Protein AF-A0A4P1RFU5-F1 (afdb_monomer)

Foldseek 3Di:
DDDDDDDPPPPPPPDDQAADLPAFAEEEEEAQLQFWKWKAQQVPRDIDTQGPEPVVVVVSCVQAVDFDQDPVQQWTHTPPNRIDMDTDCPLNACVGRAFGYPVPPPDPPVRGGCNVVVVVVSNVRADRQQRYHYDYDDSVGDLQRVVSLVVVLVSLVSRCVSPVNGAYEYEYEARSVVSVVNSCVVPVVSCVRRHDHYHYHNYCNVHD

Sequence (208 aa):
MTILRFSCKIKTQEQQPYVNPNLDPVLLVPGVGGSMLNAVDDRNGTEERVWVSVLAAECKMKTKLWSRYNPSTGKTESLDPNTRIMVPGDRNGLYAIDNLDPDLLIGSESVYYFHDMIIQMLKWGYQEGKTLFGFGFDFRQSNRLQETMDRLAAKLESVYNAAGGKKIDIITHSMGGLLVKCFMCLHSDIFEKYVKNWIAICAPFQGK

Nearest PDB structures (foldseek):
  5bv7-assembly1_A  TM=8.298E-01  e=3.407E-12  Homo sapiens
  4xx1-assembly2_B  TM=8.251E-01  e=2.139E-11  Homo sapiens
  3dea-assembly2_B  TM=7.068E-01  e=2.459E+00  Colletotrichum gloeosporioides
  3dd5-assembly1_A  TM=5.806E-01  e=1.908E+00  Colletotrichum gloeosporioides
  3dea-assembly1_A  TM=5.769E-01  e=2.166E+00  Colletotrichum gloeosporioides

Structure (mmCIF, N/CA/C/O backbone):
data_AF-A0A4P1RFU5-F1
#
_entry.id   AF-A0A4P1RFU5-F1
#
loop_
_atom_site.group_PDB
_atom_site.id
_atom_site.type_symbol
_atom_site.label_atom_id
_atom_site.label_alt_id
_atom_site.label_comp_id
_atom_site.label_asym_id
_atom_site.label_entity_id
_atom_site.label_seq_id
_atom_site.pdbx_PDB_ins_code
_atom_site.Cartn_x
_atom_site.Cartn_y
_atom_site.Cartn_z
_atom_site.occupancy
_atom_site.B_iso_or_equiv
_atom_site.auth_seq_id
_atom_site.auth_comp_id
_atom_site.auth_asym_id
_atom_site.auth_atom_id
_atom_site.pdbx_PDB_model_num
ATOM 1 N N . MET A 1 1 ? 31.884 39.533 42.769 1.00 37.50 1 MET A N 1
ATOM 2 C CA . MET A 1 1 ? 30.684 39.972 42.032 1.00 37.50 1 MET A CA 1
ATOM 3 C C . MET A 1 1 ? 30.283 38.843 41.093 1.00 37.50 1 MET A C 1
ATOM 5 O O . MET A 1 1 ? 31.115 38.385 40.325 1.00 37.50 1 MET A O 1
ATOM 9 N N . THR A 1 2 ? 29.067 38.346 41.308 1.00 37.41 2 THR A N 1
ATOM 10 C CA . THR A 1 2 ? 28.256 37.298 40.646 1.00 37.41 2 THR A CA 1
ATOM 11 C C . THR A 1 2 ? 28.453 37.264 39.114 1.00 37.41 2 THR A C 1
ATOM 13 O O . THR A 1 2 ? 28.729 38.297 38.520 1.00 37.41 2 THR A O 1
ATOM 16 N N . ILE A 1 3 ? 28.358 36.132 38.402 1.00 34.88 3 ILE A N 1
ATOM 17 C CA . ILE A 1 3 ? 27.096 35.471 38.016 1.00 34.88 3 ILE A CA 1
ATOM 18 C C . ILE A 1 3 ? 27.347 33.992 37.666 1.00 34.88 3 ILE A C 1
ATOM 20 O O . ILE A 1 3 ? 27.970 33.684 36.652 1.00 34.88 3 ILE A O 1
ATOM 24 N N . LEU A 1 4 ? 26.791 33.072 38.466 1.00 40.38 4 LEU A N 1
ATOM 25 C CA . LEU A 1 4 ? 26.493 31.711 38.012 1.00 40.38 4 LEU A CA 1
ATOM 26 C C . LEU A 1 4 ? 25.248 31.774 37.118 1.00 40.38 4 LEU A C 1
ATOM 28 O O . LEU A 1 4 ? 24.157 32.106 37.583 1.00 40.38 4 LEU A O 1
ATOM 32 N N . ARG A 1 5 ? 25.402 31.450 35.832 1.00 43.34 5 ARG A N 1
ATOM 33 C CA . ARG A 1 5 ? 24.272 31.228 34.924 1.00 43.34 5 ARG A CA 1
ATOM 34 C C . ARG A 1 5 ? 23.690 29.842 35.194 1.00 43.34 5 ARG A C 1
ATOM 36 O O . ARG A 1 5 ? 24.196 28.845 34.687 1.00 43.34 5 ARG A O 1
ATOM 43 N N . PHE A 1 6 ? 22.609 29.778 35.965 1.00 41.66 6 PHE A N 1
ATOM 44 C CA . PHE A 1 6 ? 21.749 28.599 35.982 1.00 41.66 6 PHE A CA 1
ATOM 45 C C . PHE A 1 6 ? 20.973 28.544 34.661 1.00 41.66 6 PHE A C 1
ATOM 47 O O . PHE A 1 6 ? 20.047 29.319 34.432 1.00 41.66 6 PHE A O 1
ATOM 54 N N . SER A 1 7 ? 21.373 27.640 33.766 1.00 48.44 7 SER A N 1
ATOM 55 C CA . SER A 1 7 ? 20.574 27.286 32.594 1.00 48.44 7 SER A CA 1
ATOM 56 C C . SER A 1 7 ? 19.422 26.393 33.056 1.00 48.44 7 SER A C 1
ATOM 58 O O . SER A 1 7 ? 19.605 25.208 33.337 1.00 48.44 7 SER A O 1
ATOM 60 N N . CYS A 1 8 ? 18.234 26.980 33.189 1.00 39.25 8 CYS A N 1
ATOM 61 C CA . CYS A 1 8 ? 17.000 26.235 33.392 1.00 39.25 8 CYS A CA 1
ATOM 62 C C . CYS A 1 8 ? 16.652 25.522 32.076 1.00 39.25 8 CYS A C 1
ATOM 64 O O . CYS A 1 8 ? 16.117 26.130 31.150 1.00 39.25 8 CYS A O 1
ATOM 66 N N . LYS A 1 9 ? 16.999 24.234 31.965 1.00 45.81 9 LYS A N 1
ATOM 67 C CA . LYS A 1 9 ? 16.469 23.367 30.908 1.00 45.81 9 LYS A CA 1
ATOM 68 C C . LYS A 1 9 ? 14.995 23.115 31.215 1.00 45.81 9 LYS A C 1
ATOM 70 O O . LYS A 1 9 ? 14.673 22.266 32.043 1.00 45.81 9 LYS A O 1
ATOM 75 N N . ILE A 1 10 ? 14.111 23.856 30.551 1.00 47.06 10 ILE A N 1
ATOM 76 C CA . ILE A 1 10 ? 12.689 23.523 30.480 1.00 47.06 10 ILE A CA 1
ATOM 77 C C . ILE A 1 10 ? 12.616 22.149 29.806 1.00 47.06 10 ILE A C 1
ATOM 79 O O . ILE A 1 10 ? 12.852 22.025 28.608 1.00 47.06 10 ILE A O 1
ATOM 83 N N . LYS A 1 11 ? 12.370 21.097 30.592 1.00 44.09 11 LYS A N 1
ATOM 84 C CA . LYS A 1 11 ? 11.979 19.795 30.054 1.00 44.09 11 LYS A CA 1
ATOM 85 C C . LYS A 1 11 ? 10.588 19.981 29.461 1.00 44.09 11 LYS A C 1
ATOM 87 O O . LYS A 1 11 ? 9.612 20.018 30.205 1.00 44.09 11 LYS A O 1
ATOM 92 N N . THR A 1 12 ? 10.490 20.114 28.146 1.00 49.09 12 THR A N 1
ATOM 93 C CA . THR A 1 12 ? 9.247 19.815 27.438 1.00 49.09 12 THR A CA 1
ATOM 94 C C . THR A 1 12 ? 8.906 18.369 27.785 1.00 49.09 12 THR A C 1
ATOM 96 O O . THR A 1 12 ? 9.636 17.452 27.417 1.00 49.09 12 THR A O 1
ATOM 99 N N . GLN A 1 13 ? 7.875 18.157 28.604 1.00 46.72 13 GLN A N 1
ATOM 100 C CA . GLN A 1 13 ? 7.333 16.819 28.807 1.00 46.72 13 GLN A CA 1
ATOM 101 C C . GLN A 1 13 ? 6.762 16.379 27.460 1.00 46.72 13 GLN A C 1
ATOM 103 O O . GLN A 1 13 ? 5.764 16.939 27.010 1.00 46.72 13 GLN A O 1
ATOM 108 N N . GLU A 1 14 ? 7.409 15.420 26.802 1.00 56.97 14 GLU A N 1
ATOM 109 C CA . GLU A 1 14 ? 6.794 14.693 25.696 1.00 56.97 14 GLU A CA 1
ATOM 110 C C . GLU A 1 14 ? 5.535 14.022 26.255 1.00 56.97 14 GLU A C 1
ATOM 112 O O . GLU A 1 14 ? 5.607 13.067 27.031 1.00 56.97 14 GLU A O 1
ATOM 117 N N . GLN A 1 15 ? 4.371 14.603 25.955 1.00 59.16 15 GLN A N 1
ATOM 118 C CA . GLN A 1 15 ? 3.091 14.006 26.306 1.00 59.16 15 GLN A CA 1
ATOM 119 C C . GLN A 1 15 ? 3.022 12.640 25.629 1.00 59.16 15 GLN A C 1
ATOM 121 O O . GLN A 1 15 ? 3.277 12.529 24.428 1.00 59.16 15 GLN A O 1
ATOM 126 N N . GLN A 1 16 ? 2.702 11.598 26.401 1.00 69.94 16 GLN A N 1
ATOM 127 C CA . GLN A 1 16 ? 2.500 10.279 25.816 1.00 69.94 16 GLN A CA 1
ATOM 128 C C . GLN A 1 16 ? 1.425 10.366 24.723 1.00 69.94 16 GLN A C 1
ATOM 130 O O . GLN A 1 16 ? 0.427 11.068 24.925 1.00 69.94 16 GLN A O 1
ATOM 135 N N . PRO A 1 17 ? 1.607 9.676 23.582 1.00 81.44 17 PRO A N 1
ATOM 136 C CA . PRO A 1 17 ? 0.626 9.696 22.508 1.00 81.44 17 PRO A CA 1
ATOM 137 C C . PRO A 1 17 ? -0.747 9.289 23.046 1.00 81.44 17 PRO A C 1
ATOM 139 O O . PRO A 1 17 ? -0.867 8.276 23.739 1.00 81.44 17 PRO A O 1
ATOM 142 N N . TYR A 1 18 ? -1.784 10.072 22.739 1.00 90.94 18 TYR A N 1
ATOM 143 C CA . TYR A 1 18 ? -3.156 9.667 23.026 1.00 90.94 18 TYR A CA 1
ATOM 144 C C . TYR A 1 18 ? -3.454 8.370 22.270 1.00 90.94 18 TYR A C 1
ATOM 146 O O . TYR A 1 18 ? -3.120 8.242 21.096 1.00 90.94 18 TYR A O 1
ATOM 154 N N . VAL A 1 19 ? -4.071 7.403 22.944 1.00 93.44 19 VAL A N 1
ATOM 155 C CA . VAL A 1 19 ? -4.433 6.108 22.366 1.00 93.44 19 VAL A CA 1
ATOM 156 C C . VAL A 1 19 ? -5.898 5.836 22.658 1.00 93.44 19 VAL A C 1
ATOM 158 O O . VAL A 1 19 ? -6.312 5.841 23.817 1.00 93.44 19 VAL A O 1
ATOM 161 N N . ASN A 1 20 ? -6.670 5.535 21.614 1.00 92.81 20 ASN A N 1
ATOM 162 C CA . ASN A 1 20 ? -8.063 5.133 21.750 1.00 92.81 20 ASN A CA 1
ATOM 163 C C . ASN A 1 20 ? -8.220 3.634 21.417 1.00 92.81 20 ASN A C 1
ATOM 165 O O . ASN A 1 20 ? -8.151 3.255 20.246 1.00 92.81 20 ASN A O 1
ATOM 169 N N . PRO A 1 21 ? -8.453 2.759 22.415 1.00 89.44 21 PRO A N 1
ATOM 170 C CA . PRO A 1 21 ? -8.541 1.310 22.203 1.00 89.44 21 PRO A CA 1
ATOM 171 C C . PRO A 1 21 ? -9.825 0.865 21.481 1.00 89.44 21 PRO A C 1
ATOM 173 O O . PRO A 1 21 ? -9.924 -0.280 21.027 1.00 89.44 21 PRO A O 1
ATOM 176 N N . ASN A 1 22 ? -10.818 1.751 21.363 1.00 92.19 22 ASN A N 1
ATOM 177 C CA . ASN A 1 22 ? -12.119 1.428 20.781 1.00 92.19 22 ASN A CA 1
ATOM 178 C C . ASN A 1 22 ? -12.156 1.584 19.258 1.00 92.19 22 ASN A C 1
ATOM 180 O O . ASN A 1 22 ? -13.131 1.165 18.644 1.00 92.19 22 ASN A O 1
ATOM 184 N N . LEU A 1 23 ? -11.106 2.139 18.648 1.00 94.69 23 LEU A N 1
ATOM 185 C CA . LEU A 1 23 ? -11.021 2.291 17.199 1.00 94.69 23 LEU A CA 1
ATOM 186 C C . LEU A 1 23 ? -10.925 0.926 16.501 1.00 94.69 23 LEU A C 1
ATOM 188 O O . LEU A 1 23 ? -10.286 -0.009 17.006 1.00 94.69 23 LEU A O 1
ATOM 192 N N . ASP A 1 24 ? -11.573 0.827 15.345 1.00 97.81 24 ASP A N 1
ATOM 193 C CA . ASP A 1 24 ? -11.368 -0.270 14.404 1.00 97.81 24 ASP A CA 1
ATOM 194 C C . ASP A 1 24 ? -10.044 -0.053 13.648 1.00 97.81 24 ASP A C 1
ATOM 196 O O . ASP A 1 24 ? -9.624 1.092 13.454 1.00 97.81 24 ASP A O 1
ATOM 200 N N . PRO A 1 25 ? -9.328 -1.121 13.257 1.00 98.50 25 PRO A N 1
ATOM 201 C CA . PRO A 1 25 ? -8.091 -0.984 12.504 1.00 98.50 25 PRO A CA 1
ATOM 202 C C . PRO A 1 25 ? -8.348 -0.440 11.096 1.00 98.50 25 PRO A C 1
ATOM 204 O O . PRO A 1 25 ? -9.272 -0.876 10.415 1.00 98.50 25 PRO A O 1
ATOM 207 N N . VAL A 1 26 ? -7.478 0.460 10.638 1.00 98.81 26 VAL A N 1
ATOM 208 C CA . VAL A 1 26 ? -7.540 1.074 9.311 1.00 98.81 26 VAL A CA 1
ATOM 209 C C . VAL A 1 26 ? -6.361 0.648 8.445 1.00 98.81 26 VAL A C 1
ATOM 211 O O . VAL A 1 26 ? -5.204 0.689 8.876 1.00 98.81 26 VAL A O 1
ATOM 214 N N . LEU A 1 27 ? -6.660 0.301 7.193 1.00 98.88 27 LEU A N 1
ATOM 215 C CA . LEU A 1 27 ? -5.675 0.064 6.141 1.00 98.88 27 LEU A CA 1
ATOM 216 C C . LEU A 1 27 ? -5.797 1.130 5.046 1.00 98.88 27 LEU A C 1
ATOM 218 O O . LEU A 1 27 ? -6.813 1.203 4.353 1.00 98.88 27 LEU A O 1
ATOM 222 N N . LEU A 1 28 ? -4.745 1.928 4.866 1.00 98.88 28 LEU A N 1
ATOM 223 C CA . LEU A 1 28 ? -4.654 2.939 3.813 1.00 98.88 28 LEU A CA 1
ATOM 224 C C . LEU A 1 28 ? -4.058 2.338 2.534 1.00 98.88 28 LEU A C 1
ATOM 226 O O . LEU A 1 28 ? -2.994 1.714 2.571 1.00 98.88 28 LEU A O 1
ATOM 230 N N . VAL A 1 29 ? -4.724 2.555 1.398 1.00 98.69 29 VAL A N 1
ATOM 231 C CA . VAL A 1 29 ? -4.312 2.049 0.080 1.00 98.69 29 VAL A CA 1
ATOM 232 C C . VAL A 1 29 ? -4.230 3.213 -0.922 1.00 98.69 29 VAL A C 1
ATOM 234 O O . VAL A 1 29 ? -5.240 3.879 -1.182 1.00 98.69 29 VAL A O 1
ATOM 237 N N . PRO A 1 30 ? -3.052 3.476 -1.507 1.00 98.19 30 PRO A N 1
ATOM 238 C CA . PRO A 1 30 ? -2.821 4.617 -2.381 1.00 98.19 30 PRO A CA 1
ATOM 239 C C . PRO A 1 30 ? -3.381 4.422 -3.790 1.00 98.19 30 PRO A C 1
ATOM 241 O O . PRO A 1 30 ? -3.813 3.343 -4.177 1.00 98.19 30 PRO A O 1
ATOM 244 N N . GLY A 1 31 ? -3.354 5.491 -4.577 1.00 96.62 31 GLY A N 1
ATOM 245 C CA . GLY A 1 31 ? -3.616 5.471 -6.011 1.00 96.62 31 GLY A CA 1
ATOM 246 C C . GLY A 1 31 ? -2.361 5.228 -6.849 1.00 96.62 31 GLY A C 1
ATOM 247 O O . GLY A 1 31 ? -1.279 4.939 -6.338 1.00 96.62 31 GLY A O 1
ATOM 248 N N . VAL A 1 32 ? -2.510 5.395 -8.165 1.00 94.81 32 VAL A N 1
ATOM 249 C CA . VAL A 1 32 ? -1.389 5.358 -9.114 1.00 94.81 32 VAL A CA 1
ATOM 250 C C . VAL A 1 32 ? -0.345 6.413 -8.744 1.00 94.81 32 VAL A C 1
ATOM 252 O O . VAL A 1 32 ? -0.703 7.543 -8.417 1.00 94.81 32 VAL A O 1
ATOM 255 N N . GLY A 1 33 ? 0.934 6.034 -8.730 1.00 92.44 33 GLY A N 1
ATOM 256 C CA . GLY A 1 33 ? 2.025 6.915 -8.304 1.00 92.44 33 GLY A CA 1
ATOM 257 C C . GLY A 1 33 ? 2.095 7.189 -6.796 1.00 92.44 33 GLY A C 1
ATOM 258 O O . GLY A 1 33 ? 3.042 7.829 -6.356 1.00 92.44 33 GLY A O 1
ATOM 259 N N . GLY A 1 34 ? 1.145 6.705 -5.991 1.00 93.75 34 GLY A N 1
ATOM 260 C CA . GLY A 1 34 ? 1.055 7.003 -4.555 1.00 93.75 34 GLY A CA 1
ATOM 261 C C . GLY A 1 34 ? 1.809 6.034 -3.638 1.00 93.75 34 GLY A C 1
ATOM 262 O O . GLY A 1 34 ? 1.552 6.017 -2.440 1.00 93.75 34 GLY A O 1
ATOM 263 N N . SER A 1 35 ? 2.675 5.178 -4.189 1.00 95.19 35 SER A N 1
ATOM 264 C CA . SER A 1 35 ? 3.555 4.284 -3.423 1.00 95.19 35 SER A CA 1
ATOM 265 C C . SER A 1 35 ? 5.000 4.551 -3.793 1.00 95.19 35 SER A C 1
ATOM 267 O O . SER A 1 35 ? 5.295 4.647 -4.980 1.00 95.19 35 SER A O 1
ATOM 269 N N . MET A 1 36 ? 5.905 4.579 -2.820 1.00 94.62 36 MET A N 1
ATOM 270 C CA . MET A 1 36 ? 7.334 4.500 -3.092 1.00 94.62 36 MET A CA 1
ATOM 271 C C . MET A 1 36 ? 7.677 3.185 -3.794 1.00 94.62 36 MET A C 1
ATOM 273 O O . MET A 1 36 ? 7.148 2.131 -3.431 1.00 94.62 36 MET A O 1
ATOM 277 N N . LEU A 1 37 ? 8.597 3.245 -4.753 1.00 94.62 37 LEU A N 1
ATOM 278 C CA . LEU A 1 37 ? 9.177 2.082 -5.415 1.00 94.62 37 LEU A CA 1
ATOM 279 C C . LEU A 1 37 ? 10.693 2.131 -5.285 1.00 94.62 37 LEU A C 1
ATOM 281 O O . LEU A 1 37 ? 11.322 3.143 -5.611 1.00 94.62 37 LEU A O 1
ATOM 285 N N . ASN A 1 38 ? 11.261 1.004 -4.877 1.00 94.50 38 ASN A N 1
ATOM 286 C CA . ASN A 1 38 ? 12.692 0.786 -4.809 1.00 94.50 38 ASN A CA 1
ATOM 287 C C . ASN A 1 38 ? 13.100 -0.248 -5.860 1.00 94.50 38 ASN A C 1
ATOM 289 O O . ASN A 1 38 ? 12.420 -1.257 -6.056 1.00 94.50 38 ASN A O 1
ATOM 293 N N . ALA A 1 39 ? 14.203 0.014 -6.550 1.00 93.50 39 ALA A N 1
ATOM 294 C CA . ALA A 1 39 ? 14.869 -0.960 -7.392 1.00 93.50 39 ALA A CA 1
ATOM 295 C C . ALA A 1 39 ? 15.864 -1.737 -6.536 1.00 93.50 39 ALA A C 1
ATOM 297 O O . ALA A 1 39 ? 16.680 -1.137 -5.838 1.00 93.50 39 ALA A O 1
ATOM 298 N N . VAL A 1 40 ? 15.793 -3.061 -6.601 1.00 94.44 40 VAL A N 1
ATOM 299 C CA . VAL A 1 40 ? 16.732 -3.958 -5.933 1.00 94.44 40 VAL A CA 1
ATOM 300 C C . VAL A 1 40 ? 17.540 -4.679 -6.998 1.00 94.44 40 VAL A C 1
ATOM 302 O O . VAL A 1 40 ? 16.964 -5.309 -7.887 1.00 94.44 40 VAL A O 1
ATOM 305 N N . ASP A 1 41 ? 18.862 -4.562 -6.919 1.00 93.12 41 ASP A N 1
ATOM 306 C CA . ASP A 1 41 ? 19.783 -5.294 -7.784 1.00 93.12 41 ASP A CA 1
ATOM 307 C C . ASP A 1 41 ? 20.012 -6.702 -7.223 1.00 93.12 41 ASP A C 1
ATOM 309 O O . ASP A 1 41 ? 20.596 -6.878 -6.155 1.00 93.12 41 ASP A O 1
ATOM 313 N N . ASP A 1 42 ? 19.570 -7.722 -7.949 1.00 92.25 42 ASP A N 1
ATOM 314 C CA . ASP A 1 42 ? 19.647 -9.123 -7.537 1.00 92.25 42 ASP A CA 1
ATOM 315 C C . ASP A 1 42 ? 21.092 -9.636 -7.441 1.00 92.25 42 ASP A C 1
ATOM 317 O O . ASP A 1 42 ? 21.346 -10.632 -6.765 1.00 92.25 42 ASP A O 1
ATOM 321 N N . ARG A 1 43 ? 22.057 -8.958 -8.077 1.00 92.38 43 ARG A N 1
ATOM 322 C CA . ARG A 1 43 ? 23.471 -9.367 -8.071 1.00 92.38 43 ARG A CA 1
ATOM 323 C C . ARG A 1 43 ? 24.153 -9.083 -6.739 1.00 92.38 43 ARG A C 1
ATOM 325 O O . ARG A 1 43 ? 25.058 -9.816 -6.355 1.00 92.38 43 ARG A O 1
ATOM 332 N N . ASN A 1 44 ? 23.773 -7.998 -6.064 1.00 93.12 44 ASN A N 1
ATOM 333 C CA . ASN A 1 44 ? 24.455 -7.534 -4.851 1.00 93.12 44 ASN A CA 1
ATOM 334 C C . ASN A 1 44 ? 23.508 -7.114 -3.713 1.00 93.12 44 ASN A C 1
ATOM 336 O O . ASN A 1 44 ? 23.980 -6.779 -2.631 1.00 93.12 44 ASN A O 1
ATOM 340 N N . GLY A 1 45 ? 22.193 -7.140 -3.936 1.00 91.62 45 GLY A N 1
ATOM 341 C CA . GLY A 1 45 ? 21.171 -6.772 -2.959 1.00 91.62 45 GLY A CA 1
ATOM 342 C C . GLY A 1 45 ? 21.019 -5.269 -2.726 1.00 91.62 45 GLY A C 1
ATOM 343 O O . GLY A 1 45 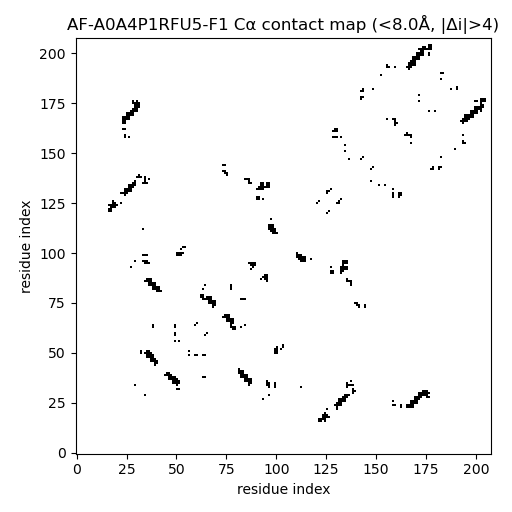? 20.298 -4.885 -1.810 1.00 91.62 45 GLY A O 1
ATOM 344 N N . THR A 1 46 ? 21.682 -4.416 -3.516 1.00 92.19 46 THR A N 1
ATOM 345 C CA . THR A 1 46 ? 21.606 -2.959 -3.337 1.00 92.19 46 THR A CA 1
ATOM 346 C C . THR A 1 46 ? 20.201 -2.472 -3.646 1.00 92.19 46 THR A C 1
ATOM 348 O O . THR A 1 46 ? 19.650 -2.786 -4.701 1.00 92.19 46 THR A O 1
ATOM 351 N N . GLU A 1 47 ? 19.653 -1.677 -2.734 1.00 92.12 47 GLU A N 1
ATOM 352 C CA . GLU A 1 47 ? 18.331 -1.081 -2.847 1.00 92.12 47 GLU A CA 1
ATOM 353 C C . GLU A 1 47 ? 18.442 0.428 -3.073 1.00 92.12 47 GLU A C 1
ATOM 355 O O . GLU A 1 47 ? 19.162 1.131 -2.363 1.00 92.12 47 GLU A O 1
ATOM 360 N N . GLU A 1 48 ? 17.719 0.931 -4.068 1.00 90.44 48 GLU A N 1
ATOM 361 C CA . GLU A 1 48 ? 17.685 2.349 -4.414 1.00 90.44 48 GLU A CA 1
ATOM 362 C C . GLU A 1 48 ? 16.240 2.806 -4.622 1.00 90.44 48 GLU A C 1
ATOM 364 O O . GLU A 1 48 ? 15.506 2.211 -5.413 1.00 90.44 48 GLU A O 1
ATOM 369 N N . ARG A 1 49 ? 15.824 3.903 -3.974 1.00 89.62 49 ARG A N 1
ATOM 370 C CA . ARG A 1 49 ? 14.529 4.530 -4.273 1.00 89.62 49 ARG A CA 1
ATOM 371 C C . ARG A 1 49 ? 14.536 5.108 -5.683 1.00 89.62 49 ARG A C 1
ATOM 373 O O . ARG A 1 49 ? 15.339 5.990 -6.000 1.00 89.62 49 ARG A O 1
ATOM 380 N N . VAL A 1 50 ? 13.588 4.653 -6.494 1.00 89.50 50 VAL A N 1
ATOM 381 C CA . VAL A 1 50 ? 13.399 5.060 -7.895 1.00 89.50 50 VAL A CA 1
ATOM 382 C C . VAL A 1 50 ? 12.089 5.812 -8.126 1.00 89.50 50 VAL A C 1
ATOM 384 O O . VAL A 1 50 ? 11.954 6.489 -9.143 1.00 89.50 50 VAL A O 1
ATOM 387 N N . TRP A 1 51 ? 11.145 5.748 -7.181 1.00 88.62 51 TRP A N 1
ATOM 388 C CA . TRP A 1 51 ? 9.920 6.548 -7.187 1.00 88.62 51 TRP A CA 1
ATOM 389 C C . TRP A 1 51 ? 9.432 6.837 -5.751 1.00 88.62 51 TRP A C 1
ATOM 391 O O . TRP A 1 51 ? 9.469 5.936 -4.923 1.00 88.62 51 TRP A O 1
ATOM 401 N N . VAL A 1 52 ? 8.947 8.034 -5.406 1.00 77.88 52 VAL A N 1
ATOM 402 C CA . VAL A 1 52 ? 9.236 9.296 -6.107 1.00 77.88 52 VAL A CA 1
ATOM 403 C C . VAL A 1 52 ? 10.678 9.675 -5.755 1.00 77.88 52 VAL A C 1
ATOM 405 O O . VAL A 1 52 ? 11.103 9.521 -4.618 1.00 77.88 52 VAL A O 1
ATOM 408 N N . SER A 1 53 ? 11.468 10.095 -6.739 1.00 76.12 53 SER A N 1
ATOM 409 C CA . SER A 1 53 ? 12.843 10.549 -6.511 1.00 76.12 53 SER A CA 1
ATOM 410 C C . SER A 1 53 ? 13.114 11.724 -7.431 1.00 76.12 53 SER A C 1
ATOM 412 O O . SER A 1 53 ? 13.412 11.514 -8.605 1.00 76.12 53 SER A O 1
ATOM 414 N N . VAL A 1 54 ? 13.010 12.951 -6.921 1.00 70.69 54 VAL A N 1
ATOM 415 C CA . VAL A 1 54 ? 13.287 14.174 -7.692 1.00 70.69 54 VAL A CA 1
ATOM 416 C C . VAL A 1 54 ? 14.773 14.254 -8.056 1.00 70.69 54 VAL A C 1
ATOM 418 O O . VAL A 1 54 ? 15.128 14.627 -9.177 1.00 70.69 54 VAL A O 1
ATOM 421 N N . LEU A 1 55 ? 15.660 13.822 -7.156 1.00 68.00 55 LEU A N 1
ATOM 422 C CA . LEU A 1 55 ? 17.088 13.713 -7.448 1.00 68.00 55 LEU A CA 1
ATOM 423 C C . LEU A 1 55 ? 17.345 12.605 -8.477 1.00 68.00 55 LEU A C 1
ATOM 425 O O . LEU A 1 55 ? 16.964 11.449 -8.278 1.00 68.00 55 LEU A O 1
ATOM 429 N N . ALA A 1 56 ? 18.003 12.970 -9.581 1.00 72.75 56 ALA A N 1
ATOM 430 C CA . ALA A 1 56 ? 18.320 12.081 -10.703 1.00 72.75 56 ALA A CA 1
ATOM 431 C C . ALA A 1 56 ? 17.103 11.333 -11.294 1.00 72.75 56 ALA A C 1
ATOM 433 O O . ALA A 1 56 ? 17.271 10.260 -11.878 1.00 72.75 56 ALA A O 1
ATOM 434 N N . ALA A 1 57 ? 15.897 11.911 -11.181 1.00 73.44 57 ALA A N 1
ATOM 435 C CA . ALA A 1 57 ? 14.629 11.308 -11.598 1.00 73.44 57 ALA A CA 1
ATOM 436 C C . ALA A 1 57 ? 14.689 10.686 -13.001 1.00 73.44 57 ALA A C 1
ATOM 438 O O . ALA A 1 57 ? 14.290 9.542 -13.200 1.00 73.44 57 ALA A O 1
ATOM 439 N N . GLU A 1 58 ? 15.240 11.420 -13.972 1.00 71.75 58 GLU A N 1
ATOM 440 C CA . GLU A 1 58 ? 15.337 10.970 -15.362 1.00 71.75 58 GLU A CA 1
ATOM 441 C C . GLU A 1 58 ? 16.257 9.752 -15.515 1.00 71.75 58 GLU A C 1
ATOM 443 O O . GLU A 1 58 ? 15.903 8.790 -16.195 1.00 71.75 58 GLU A O 1
ATOM 448 N N . CYS A 1 59 ? 17.417 9.759 -14.854 1.00 76.06 59 CYS A N 1
ATOM 449 C CA . CYS A 1 59 ? 18.356 8.641 -14.898 1.00 76.06 59 CYS A CA 1
ATOM 450 C C . CYS A 1 59 ? 17.744 7.392 -14.252 1.00 76.06 59 CYS A C 1
ATOM 452 O O . CYS A 1 59 ? 17.722 6.328 -14.873 1.00 76.06 59 CYS A O 1
ATOM 454 N N . LYS A 1 60 ? 17.174 7.531 -13.048 1.00 79.69 60 LYS A N 1
ATOM 455 C CA . LYS A 1 60 ? 16.528 6.431 -12.317 1.00 79.69 60 LYS A CA 1
ATOM 456 C C . LYS A 1 60 ? 15.330 5.866 -13.080 1.00 79.69 60 LYS A C 1
ATOM 458 O O . LYS A 1 60 ? 15.199 4.653 -13.222 1.00 79.69 60 LYS A O 1
ATOM 463 N N . MET A 1 61 ? 14.500 6.733 -13.658 1.00 76.88 61 MET A N 1
ATOM 464 C CA . MET A 1 61 ? 13.384 6.327 -14.512 1.00 76.88 61 MET A CA 1
ATOM 465 C C . MET A 1 61 ? 13.879 5.513 -15.713 1.00 76.88 61 MET A C 1
ATOM 467 O O . MET A 1 61 ? 13.440 4.380 -15.907 1.00 76.88 61 MET A O 1
ATOM 471 N N . LYS A 1 62 ? 14.829 6.055 -16.488 1.00 77.12 62 LYS A N 1
ATOM 472 C CA . LYS A 1 62 ? 15.318 5.419 -17.721 1.00 77.12 62 LYS A CA 1
ATOM 473 C C . LYS A 1 62 ? 16.044 4.101 -17.471 1.00 77.12 62 LYS A C 1
ATOM 475 O O . LYS A 1 62 ? 15.909 3.174 -18.262 1.00 77.12 62 LYS A O 1
ATOM 480 N N . THR A 1 63 ? 16.829 4.023 -16.403 1.00 77.06 63 THR A N 1
ATOM 481 C CA . THR A 1 63 ? 17.706 2.869 -16.156 1.00 77.06 63 THR A CA 1
ATOM 482 C C . THR A 1 63 ? 17.068 1.796 -15.280 1.00 77.06 63 THR A C 1
ATOM 484 O O . THR A 1 63 ? 17.448 0.633 -15.404 1.00 77.06 63 THR A O 1
ATOM 487 N N . LYS A 1 64 ? 16.109 2.152 -14.412 1.00 79.94 64 LYS A N 1
ATOM 488 C CA . LYS A 1 64 ? 15.570 1.237 -13.391 1.00 79.94 64 LYS A CA 1
ATOM 489 C C . LYS A 1 64 ? 14.053 1.079 -13.405 1.00 79.94 64 LYS A C 1
ATOM 491 O O . LYS A 1 64 ? 13.574 0.005 -13.058 1.00 79.94 64 LYS A O 1
ATOM 496 N N . LEU A 1 65 ? 13.288 2.104 -13.791 1.00 83.38 65 LEU A N 1
ATOM 497 C CA . LEU A 1 65 ? 11.819 2.030 -13.757 1.00 83.38 65 LEU A CA 1
ATOM 498 C C . LEU A 1 65 ? 11.196 1.665 -15.111 1.00 83.38 65 LEU A C 1
ATOM 500 O O . LEU A 1 65 ? 10.100 1.092 -15.144 1.00 83.38 65 LEU A O 1
ATOM 504 N N . TRP A 1 66 ? 11.874 1.974 -16.222 1.00 85.19 66 TRP A N 1
ATOM 505 C CA . TRP A 1 66 ? 11.408 1.598 -17.552 1.00 85.19 66 TRP A CA 1
ATOM 506 C C . TRP A 1 66 ? 11.253 0.086 -17.653 1.00 85.19 66 TRP A C 1
ATOM 508 O O . TRP A 1 66 ? 12.086 -0.690 -17.182 1.00 85.19 66 TRP A O 1
ATOM 518 N N . SER A 1 67 ? 10.129 -0.321 -18.228 1.00 89.62 67 SER A N 1
ATOM 519 C CA . SER A 1 67 ? 9.675 -1.700 -18.191 1.00 89.62 67 SER A CA 1
ATOM 520 C C . SER A 1 67 ? 9.030 -2.087 -19.510 1.00 89.62 67 SER A C 1
ATOM 522 O O . SER A 1 67 ? 8.506 -1.240 -20.235 1.00 89.62 67 SER A O 1
ATOM 5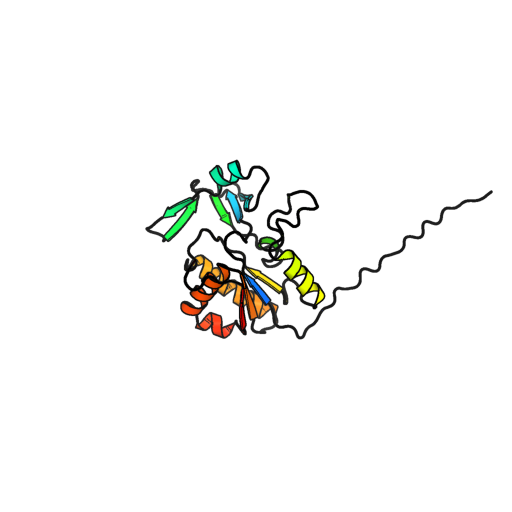24 N N . ARG A 1 68 ? 9.050 -3.384 -19.798 1.00 9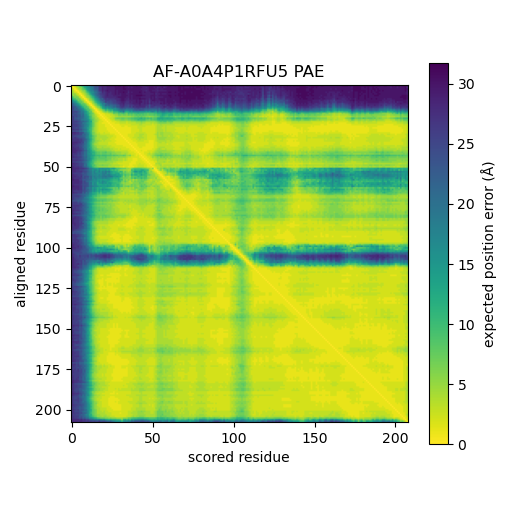2.69 68 ARG A N 1
ATOM 525 C CA . ARG A 1 68 ? 8.351 -4.006 -20.919 1.00 92.69 6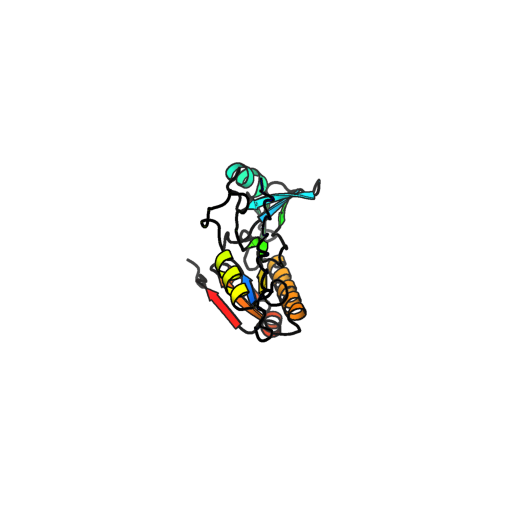8 ARG A CA 1
ATOM 526 C C . ARG A 1 68 ? 7.200 -4.853 -20.395 1.00 92.69 68 ARG A C 1
ATOM 528 O O . ARG A 1 68 ? 7.312 -5.481 -19.346 1.00 92.69 68 ARG A O 1
ATOM 535 N N . TYR A 1 69 ? 6.103 -4.889 -21.134 1.00 93.81 69 TYR A N 1
ATOM 536 C CA . TYR A 1 69 ? 5.012 -5.807 -20.836 1.00 93.81 69 TYR A CA 1
ATOM 537 C C . TYR A 1 69 ? 5.325 -7.192 -21.407 1.00 93.81 69 TYR A C 1
ATOM 539 O O . TYR A 1 69 ? 5.651 -7.314 -22.590 1.00 93.81 69 TYR A O 1
ATOM 547 N N . ASN A 1 70 ? 5.218 -8.227 -20.578 1.00 94.06 70 ASN A N 1
ATOM 548 C CA . ASN A 1 70 ? 5.347 -9.615 -20.993 1.00 94.06 70 ASN A CA 1
ATOM 549 C C . ASN A 1 70 ? 3.947 -10.239 -21.142 1.00 94.06 70 ASN A C 1
ATOM 551 O O . ASN A 1 70 ? 3.292 -10.506 -20.133 1.00 94.06 70 ASN A O 1
ATOM 555 N N . PRO A 1 71 ? 3.468 -10.501 -22.373 1.00 93.38 71 PRO A N 1
ATOM 556 C CA . PRO A 1 71 ? 2.118 -11.017 -22.597 1.00 93.38 71 PRO A CA 1
ATOM 557 C C . PRO A 1 71 ? 1.927 -12.458 -22.109 1.00 93.38 71 PRO A C 1
ATOM 559 O O . PRO A 1 71 ? 0.804 -12.842 -21.798 1.00 93.38 71 PRO A O 1
ATOM 562 N N . SER A 1 72 ? 3.000 -13.247 -22.007 1.00 94.31 72 SER A N 1
ATOM 563 C CA . SER A 1 72 ? 2.926 -14.634 -21.533 1.00 94.31 72 SER A CA 1
ATOM 564 C C . SER A 1 72 ? 2.677 -14.716 -20.028 1.00 94.31 72 SER A C 1
ATOM 566 O O . SER A 1 72 ? 2.058 -15.665 -19.558 1.00 94.31 72 SER A O 1
ATOM 568 N N . THR A 1 73 ? 3.166 -13.732 -19.266 1.00 92.00 73 THR A N 1
ATOM 569 C CA . THR A 1 73 ? 3.021 -13.678 -17.800 1.00 92.00 73 THR A CA 1
ATOM 570 C C . THR A 1 73 ? 2.014 -12.626 -17.340 1.00 92.00 73 THR A C 1
ATOM 572 O O . THR A 1 73 ? 1.579 -12.652 -16.193 1.00 92.00 73 THR A O 1
ATOM 575 N N . GLY A 1 74 ? 1.653 -11.683 -18.212 1.00 91.88 74 GLY A N 1
ATOM 576 C CA . GLY A 1 74 ? 0.814 -10.534 -17.888 1.00 91.88 74 GLY A CA 1
ATOM 577 C C . GLY A 1 74 ? 1.504 -9.474 -17.022 1.00 91.88 74 GLY A C 1
ATOM 578 O O . GLY A 1 74 ? 0.817 -8.603 -16.486 1.00 91.88 74 GLY A O 1
ATOM 579 N N . LYS A 1 75 ? 2.833 -9.546 -16.862 1.00 94.62 75 LYS A N 1
ATOM 580 C CA . LYS A 1 75 ? 3.611 -8.687 -15.958 1.00 94.62 75 LYS A CA 1
ATOM 581 C C . LYS A 1 75 ? 4.279 -7.527 -16.681 1.00 94.62 75 LYS A C 1
ATOM 583 O O . LYS A 1 75 ? 4.708 -7.645 -17.828 1.00 94.62 75 LYS A O 1
ATOM 588 N N . THR A 1 76 ? 4.440 -6.429 -15.953 1.00 93.44 76 THR A N 1
ATOM 589 C CA . THR A 1 76 ? 5.343 -5.336 -16.316 1.00 93.44 76 THR A CA 1
ATOM 590 C C . THR A 1 76 ? 6.727 -5.644 -15.733 1.00 93.44 76 THR A C 1
ATOM 592 O O . THR A 1 76 ? 6.904 -5.632 -14.517 1.00 93.44 76 THR A O 1
ATOM 595 N N . GLU A 1 77 ? 7.703 -5.957 -16.582 1.00 92.56 77 GLU A N 1
ATOM 596 C CA . GLU A 1 77 ? 9.051 -6.398 -16.195 1.00 92.56 77 GLU A CA 1
ATOM 597 C C . GLU A 1 77 ? 10.090 -5.301 -16.453 1.00 92.56 77 GLU A C 1
ATOM 599 O O . GLU A 1 77 ? 10.069 -4.671 -17.513 1.00 92.56 77 GLU A O 1
ATOM 604 N N . SER A 1 78 ? 11.023 -5.098 -15.519 1.00 91.75 78 SER A N 1
ATOM 605 C CA . SER A 1 78 ? 12.156 -4.175 -15.685 1.00 91.75 78 SER A CA 1
ATOM 606 C C . SER A 1 78 ? 12.985 -4.510 -16.933 1.00 91.75 78 SER A C 1
ATOM 608 O O . SER A 1 78 ? 13.097 -5.674 -17.322 1.00 91.75 78 SER A O 1
ATOM 610 N N . LEU A 1 79 ? 13.608 -3.501 -17.554 1.00 91.38 79 LEU A N 1
ATOM 611 C CA . LEU A 1 79 ? 14.503 -3.732 -18.699 1.00 91.38 79 LEU A CA 1
ATOM 612 C C . LEU A 1 79 ? 15.814 -4.445 -18.318 1.00 91.38 79 LEU A C 1
ATOM 614 O O . LEU A 1 79 ? 16.318 -5.233 -19.117 1.00 91.38 79 LEU A O 1
ATOM 618 N N . ASP A 1 80 ? 16.359 -4.193 -17.122 1.00 90.00 80 ASP A N 1
ATOM 619 C CA . ASP A 1 80 ? 17.465 -4.989 -16.566 1.00 90.00 80 ASP A CA 1
ATOM 620 C C . ASP A 1 80 ? 16.886 -6.252 -15.903 1.00 90.00 80 ASP A C 1
ATOM 622 O O . ASP A 1 80 ? 16.167 -6.123 -14.907 1.00 90.00 80 AS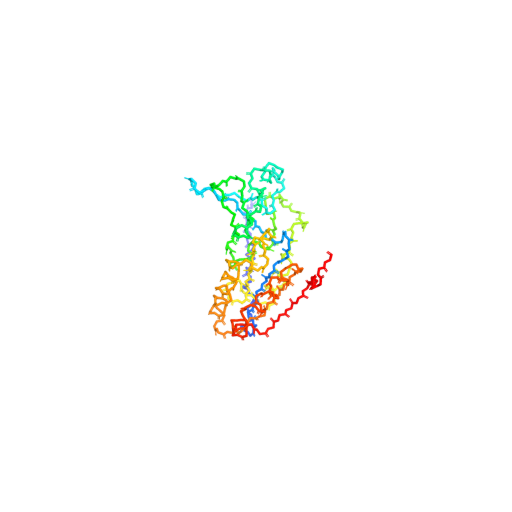P A O 1
ATOM 626 N N . PRO A 1 81 ? 17.198 -7.466 -16.401 1.00 89.50 81 PRO A N 1
ATOM 627 C CA . PRO A 1 81 ? 16.665 -8.711 -15.847 1.00 89.50 81 PRO A CA 1
ATOM 628 C C . PRO A 1 81 ? 17.149 -9.005 -14.421 1.00 89.50 81 PRO A C 1
ATOM 630 O O . PRO A 1 81 ? 16.564 -9.854 -13.761 1.00 89.50 81 PRO A O 1
ATOM 633 N N . ASN A 1 82 ? 18.192 -8.317 -13.944 1.00 91.56 82 ASN A N 1
ATOM 634 C CA . ASN A 1 82 ? 18.697 -8.443 -12.575 1.00 91.56 82 ASN A CA 1
ATOM 635 C C . ASN A 1 82 ? 18.131 -7.367 -11.640 1.00 91.56 82 ASN A C 1
ATOM 637 O O . ASN A 1 82 ? 18.621 -7.211 -10.528 1.00 91.56 82 ASN A O 1
ATOM 641 N N . THR A 1 83 ? 17.178 -6.552 -12.098 1.00 91.88 83 THR A N 1
ATOM 642 C CA . THR A 1 83 ? 16.555 -5.515 -11.274 1.00 91.88 83 THR A CA 1
ATOM 643 C C . THR A 1 83 ? 15.094 -5.860 -11.026 1.00 91.88 83 THR A C 1
ATOM 645 O O . THR A 1 83 ? 14.266 -5.823 -11.942 1.00 91.88 83 THR A O 1
ATOM 648 N N . ARG A 1 84 ? 14.741 -6.095 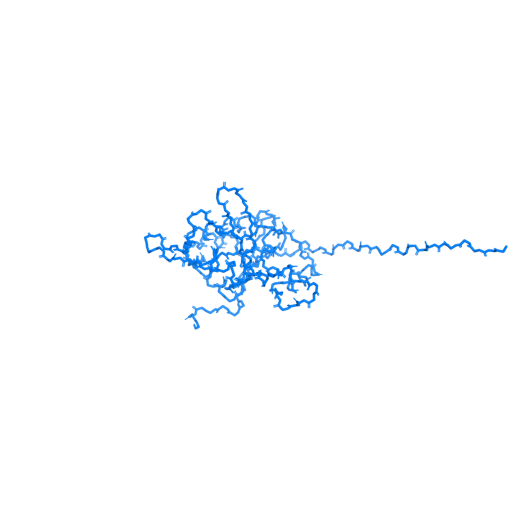-9.764 1.00 92.38 84 ARG A N 1
ATOM 649 C CA . ARG A 1 84 ? 13.343 -6.224 -9.334 1.00 92.38 84 ARG A CA 1
ATOM 650 C C . ARG A 1 84 ? 12.857 -4.945 -8.665 1.00 92.38 84 ARG A C 1
ATOM 652 O O . ARG A 1 84 ? 13.636 -4.230 -8.040 1.00 92.38 84 ARG A O 1
ATOM 659 N N . ILE A 1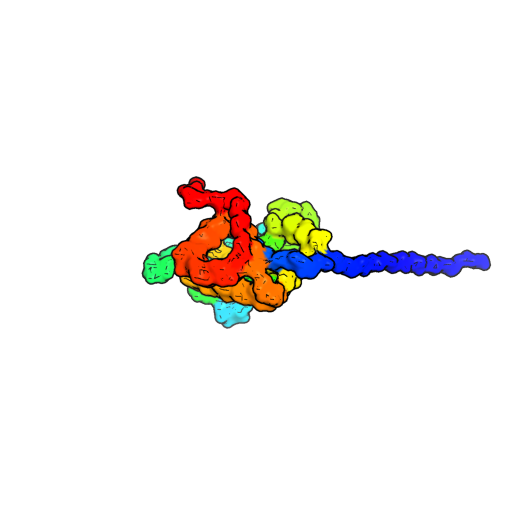 85 ? 11.560 -4.673 -8.771 1.00 94.25 85 ILE A N 1
ATOM 660 C CA . ILE A 1 85 ? 10.931 -3.538 -8.092 1.00 94.25 85 ILE A CA 1
ATOM 661 C C . ILE A 1 85 ? 10.234 -4.010 -6.821 1.00 94.25 85 ILE A C 1
ATOM 663 O O . ILE A 1 85 ? 9.503 -5.001 -6.822 1.00 94.25 85 ILE A O 1
ATOM 667 N N . MET A 1 86 ? 10.468 -3.283 -5.734 1.00 94.94 86 MET A N 1
ATOM 668 C CA . MET A 1 86 ? 9.932 -3.547 -4.408 1.00 94.94 86 MET A CA 1
ATOM 669 C C . MET A 1 86 ? 9.236 -2.301 -3.858 1.00 94.94 86 MET A C 1
ATOM 671 O O . MET A 1 86 ? 9.602 -1.173 -4.173 1.00 94.94 86 MET A O 1
ATOM 675 N N . VAL A 1 87 ? 8.224 -2.516 -3.020 1.00 96.25 87 VAL A N 1
ATOM 676 C CA . VAL A 1 87 ? 7.589 -1.457 -2.231 1.00 96.25 87 VAL A CA 1
ATOM 677 C C . VAL A 1 87 ? 8.082 -1.582 -0.788 1.00 96.25 87 VAL A C 1
ATOM 679 O O . VAL A 1 87 ? 7.951 -2.680 -0.238 1.00 96.25 87 VAL A O 1
ATOM 682 N N . PRO A 1 88 ? 8.594 -0.507 -0.162 1.00 95.19 88 PRO A N 1
ATOM 683 C CA . PRO A 1 88 ? 9.046 -0.537 1.229 1.00 95.19 88 PRO A CA 1
ATOM 684 C C . PRO A 1 88 ? 7.965 -1.012 2.210 1.00 95.19 88 PRO A C 1
ATOM 686 O O . PRO A 1 88 ? 6.798 -0.623 2.114 1.00 95.19 88 PRO A O 1
ATOM 689 N N . GLY A 1 89 ? 8.356 -1.852 3.172 1.00 94.38 89 GLY A N 1
ATOM 690 C CA . GLY A 1 89 ? 7.460 -2.413 4.193 1.00 94.38 89 GLY A CA 1
ATOM 691 C C . GLY A 1 89 ? 7.444 -1.645 5.519 1.00 94.38 89 GLY A C 1
ATOM 692 O O . GLY A 1 89 ? 6.620 -1.939 6.391 1.00 94.38 89 GLY A O 1
ATOM 693 N N . ASP A 1 90 ? 8.341 -0.673 5.681 1.00 95.94 90 ASP A N 1
ATOM 694 C CA . ASP A 1 90 ? 8.584 0.065 6.918 1.00 95.94 90 ASP A CA 1
ATOM 695 C C . ASP A 1 90 ? 7.339 0.782 7.442 1.00 95.94 90 ASP A C 1
ATOM 697 O O . ASP A 1 90 ? 6.401 1.104 6.701 1.00 95.94 90 ASP A O 1
ATOM 701 N N . ARG A 1 91 ? 7.319 1.024 8.759 1.00 96.94 91 ARG A N 1
ATOM 702 C CA . ARG A 1 91 ? 6.156 1.586 9.470 1.00 96.94 91 ARG A CA 1
ATOM 703 C C . ARG A 1 91 ? 4.861 0.856 9.105 1.00 96.94 91 ARG A C 1
ATOM 705 O O . ARG A 1 91 ? 3.815 1.456 8.880 1.00 96.94 91 ARG A O 1
ATOM 712 N N . ASN A 1 92 ? 4.939 -0.471 9.002 1.00 97.56 92 ASN A N 1
ATOM 713 C CA . ASN A 1 92 ? 3.813 -1.330 8.644 1.00 97.56 92 ASN A CA 1
ATOM 714 C C . ASN A 1 92 ? 3.155 -0.933 7.309 1.00 97.56 92 ASN A C 1
ATOM 716 O O . ASN A 1 92 ? 1.928 -0.991 7.172 1.00 97.56 92 ASN A O 1
ATOM 720 N N . GLY A 1 93 ? 3.976 -0.544 6.333 1.00 97.25 93 GLY A N 1
ATOM 721 C CA . GLY A 1 93 ? 3.578 -0.096 5.000 1.00 97.25 93 GLY A CA 1
ATOM 722 C C . GLY A 1 93 ? 3.136 1.365 4.917 1.00 97.25 93 GLY A C 1
ATOM 723 O O . GLY A 1 93 ? 2.826 1.823 3.820 1.00 97.25 93 GLY A O 1
ATOM 724 N N . LEU A 1 94 ? 3.106 2.106 6.032 1.00 97.69 94 LEU A N 1
ATOM 725 C CA . LEU A 1 94 ? 2.803 3.541 6.015 1.00 97.69 94 LEU A CA 1
ATOM 726 C C . LEU A 1 94 ? 3.934 4.340 5.369 1.00 97.69 94 LEU A C 1
ATOM 728 O O . LEU A 1 94 ? 3.657 5.285 4.642 1.00 97.69 94 LEU A O 1
ATOM 732 N N . TYR A 1 95 ? 5.195 3.936 5.563 1.00 95.19 95 TYR A N 1
ATOM 733 C CA . TYR A 1 95 ? 6.344 4.660 5.012 1.00 95.19 95 TYR A CA 1
ATOM 734 C C . TYR A 1 95 ? 6.254 4.831 3.494 1.00 95.19 95 TYR A C 1
ATOM 736 O O . TYR A 1 95 ? 6.474 5.923 2.981 1.00 95.19 95 TYR A O 1
ATOM 744 N N . ALA A 1 96 ? 5.850 3.775 2.785 1.00 95.25 96 ALA A N 1
ATOM 745 C CA . ALA A 1 96 ? 5.743 3.798 1.334 1.00 95.25 96 ALA A CA 1
ATOM 746 C C . ALA A 1 96 ? 4.669 4.762 0.804 1.00 95.25 96 ALA A C 1
ATOM 748 O O . ALA A 1 96 ? 4.667 5.037 -0.390 1.00 95.25 96 ALA A O 1
ATOM 749 N N . ILE A 1 97 ? 3.745 5.241 1.639 1.00 95.62 97 ILE A N 1
ATOM 750 C CA . ILE A 1 97 ? 2.569 6.007 1.200 1.00 95.62 97 ILE A CA 1
ATOM 751 C C . ILE A 1 97 ? 2.416 7.354 1.930 1.00 95.62 97 ILE A C 1
ATOM 753 O O . ILE A 1 97 ? 1.452 8.074 1.683 1.00 95.62 97 ILE A O 1
ATOM 757 N N . ASP A 1 98 ? 3.335 7.679 2.841 1.00 91.94 98 ASP A N 1
ATOM 758 C CA . ASP A 1 98 ? 3.295 8.856 3.716 1.00 91.94 98 ASP A CA 1
ATOM 759 C C . ASP A 1 98 ? 3.768 10.127 2.975 1.00 91.94 98 ASP A C 1
ATOM 761 O O . ASP A 1 98 ? 2.953 10.854 2.398 1.00 91.94 98 ASP A O 1
ATOM 765 N N . ASN A 1 99 ? 5.085 10.352 2.934 1.00 87.62 99 ASN A N 1
ATOM 766 C CA . ASN A 1 99 ? 5.757 11.385 2.147 1.00 87.62 99 ASN A CA 1
ATOM 767 C C . ASN A 1 99 ? 6.564 10.688 1.052 1.00 87.62 99 ASN A C 1
ATOM 769 O O . ASN A 1 99 ? 7.502 9.971 1.379 1.00 87.62 99 ASN A O 1
ATOM 773 N N . LEU A 1 100 ? 6.220 10.893 -0.220 1.00 77.12 100 LEU A N 1
ATOM 774 C CA . LEU A 1 100 ? 6.769 10.107 -1.328 1.00 77.12 100 LEU A CA 1
ATOM 775 C C . LEU A 1 100 ? 8.227 10.440 -1.688 1.00 77.12 100 LEU A C 1
ATOM 777 O O . LEU A 1 100 ? 8.867 9.600 -2.320 1.00 77.12 100 LEU A O 1
ATOM 781 N N . ASP A 1 101 ? 8.752 11.601 -1.279 1.00 75.56 101 ASP A N 1
ATOM 782 C CA . ASP A 1 101 ? 10.157 11.993 -1.474 1.00 75.56 101 ASP A CA 1
ATOM 783 C C . ASP A 1 101 ? 10.718 12.697 -0.218 1.00 75.56 101 ASP A C 1
ATOM 785 O O . ASP A 1 101 ? 10.761 13.928 -0.144 1.00 75.56 101 ASP A O 1
ATOM 789 N N . PRO A 1 102 ? 11.138 11.933 0.805 1.00 66.31 102 PRO A N 1
ATOM 790 C CA . PRO A 1 102 ? 11.715 12.490 2.025 1.00 66.31 102 PRO A CA 1
ATOM 791 C C . PRO A 1 102 ? 13.144 13.026 1.838 1.00 66.31 102 PRO A C 1
ATOM 793 O O . PRO A 1 102 ? 13.649 13.688 2.744 1.00 66.31 102 PRO A O 1
ATOM 796 N N . ASP A 1 103 ? 13.797 12.742 0.702 1.00 68.88 103 ASP A N 1
ATOM 797 C CA . ASP A 1 103 ? 15.170 13.184 0.415 1.00 68.88 103 ASP A CA 1
ATOM 798 C C . ASP A 1 103 ? 15.195 14.620 -0.141 1.00 68.88 103 ASP A C 1
ATOM 800 O O . ASP A 1 103 ? 16.229 15.296 -0.121 1.00 68.88 103 ASP A O 1
ATOM 804 N N . LEU A 1 104 ? 14.045 15.117 -0.610 1.00 61.12 104 LEU A N 1
ATOM 805 C CA . LEU A 1 104 ? 13.842 16.521 -0.929 1.00 61.12 104 LEU A CA 1
ATOM 806 C C . LEU A 1 104 ? 13.879 17.338 0.377 1.00 61.12 104 LEU A C 1
ATOM 808 O O . LEU A 1 104 ? 12.991 17.224 1.219 1.00 61.12 104 LEU A O 1
ATOM 812 N N . LEU A 1 105 ? 14.940 18.139 0.549 1.00 53.91 105 LEU A N 1
ATOM 813 C CA . LEU A 1 105 ? 15.205 18.965 1.737 1.00 53.91 105 LEU A CA 1
ATOM 814 C C . LEU A 1 105 ? 13.938 19.636 2.310 1.00 53.91 105 LEU A C 1
ATOM 816 O O . LEU A 1 105 ? 13.117 20.170 1.568 1.00 53.91 105 LEU A O 1
ATOM 820 N N . ILE A 1 106 ? 13.852 19.620 3.648 1.00 49.66 106 ILE A N 1
ATOM 821 C CA . ILE A 1 106 ? 12.867 20.257 4.545 1.00 49.66 106 ILE A CA 1
ATOM 822 C C . ILE A 1 106 ? 12.032 21.353 3.854 1.00 49.66 106 ILE A C 1
ATOM 824 O O . ILE A 1 106 ? 12.551 22.427 3.556 1.00 49.66 106 ILE A O 1
ATOM 828 N N . GLY A 1 107 ? 10.725 21.113 3.691 1.00 49.66 107 GLY A N 1
ATOM 829 C CA . GLY A 1 107 ? 9.753 22.169 3.369 1.00 49.66 107 GLY A CA 1
ATOM 830 C C . GLY A 1 107 ? 8.943 22.012 2.081 1.00 49.66 107 GLY A C 1
ATOM 831 O O . GLY A 1 107 ? 8.196 22.928 1.749 1.00 49.66 107 GLY A O 1
ATOM 832 N N . SER A 1 108 ? 9.030 20.892 1.358 1.00 54.66 108 SER A N 1
ATOM 833 C CA . SER A 1 108 ? 8.108 20.641 0.241 1.00 54.66 108 SER A CA 1
ATOM 834 C C . SER A 1 108 ? 6.939 19.763 0.685 1.00 54.66 108 SER A C 1
ATOM 836 O O . SER A 1 108 ? 6.964 18.545 0.531 1.00 54.66 108 SER A O 1
ATOM 838 N N . GLU A 1 109 ? 5.875 20.395 1.183 1.00 59.88 109 GLU A N 1
ATOM 839 C CA . GLU A 1 109 ? 4.557 19.758 1.377 1.00 59.88 109 GLU A CA 1
ATOM 840 C C . GLU A 1 109 ? 4.020 19.131 0.067 1.00 59.88 109 GLU A C 1
ATOM 842 O O . GLU A 1 109 ? 3.144 18.274 0.085 1.00 59.88 109 GLU A O 1
ATOM 847 N N . SER A 1 110 ? 4.593 19.497 -1.087 1.00 61.38 110 SER A N 1
ATOM 848 C CA . SER A 1 110 ? 4.196 19.053 -2.430 1.00 61.38 110 SER A CA 1
ATOM 849 C C . SER A 1 110 ? 4.335 17.545 -2.696 1.00 61.38 110 SER A C 1
ATOM 851 O O . SER A 1 110 ? 3.824 17.069 -3.708 1.00 61.38 110 SER A O 1
ATOM 853 N N . VAL A 1 111 ? 5.049 16.797 -1.848 1.00 71.75 111 VAL A N 1
ATOM 854 C CA . VAL A 1 111 ? 5.238 15.333 -1.975 1.00 71.75 111 VAL A CA 1
ATOM 855 C C . VAL A 1 111 ? 4.541 14.539 -0.866 1.00 71.75 111 VAL A C 1
ATOM 857 O O . VAL A 1 111 ? 4.640 13.308 -0.819 1.00 71.75 111 VAL A O 1
ATOM 860 N N . TYR A 1 112 ? 3.796 15.224 0.004 1.00 83.00 112 TYR A N 1
ATOM 861 C CA . TYR A 1 112 ? 2.914 14.583 0.969 1.00 83.00 112 TYR A CA 1
ATOM 862 C C . TYR A 1 112 ? 1.755 13.919 0.244 1.00 83.00 112 TYR A C 1
ATOM 864 O O . TYR A 1 112 ? 1.074 14.533 -0.577 1.00 83.00 112 TYR A O 1
ATOM 872 N N . TYR A 1 113 ? 1.540 12.643 0.553 1.00 90.38 113 TYR A N 1
ATOM 873 C CA . TYR A 1 113 ? 0.443 11.884 -0.019 1.00 90.38 113 TYR A CA 1
ATOM 874 C C . TYR A 1 113 ? -0.596 11.525 1.038 1.00 90.38 113 TYR A C 1
ATOM 876 O O . TYR A 1 113 ? -1.626 12.189 1.117 1.00 90.38 113 TYR A O 1
ATOM 884 N N . PHE A 1 114 ? -0.324 10.539 1.900 1.00 94.81 114 PHE A N 1
ATOM 885 C CA . PHE A 1 114 ? -1.160 10.290 3.081 1.00 94.81 114 PHE A CA 1
ATOM 886 C C . PHE A 1 114 ? -0.655 10.984 4.349 1.00 94.81 114 PHE A C 1
ATOM 888 O O . PHE A 1 114 ? -1.293 10.821 5.386 1.00 94.81 114 PHE A O 1
ATOM 895 N N . HIS A 1 115 ? 0.436 11.756 4.290 1.00 94.50 115 HIS A N 1
ATOM 896 C CA . HIS A 1 115 ? 1.068 12.368 5.466 1.00 94.50 115 HIS A CA 1
ATOM 897 C C . HIS A 1 115 ? 0.075 13.033 6.426 1.00 94.50 115 HIS A C 1
ATOM 899 O O . HIS A 1 115 ? -0.066 12.604 7.572 1.00 94.50 115 HIS A O 1
ATOM 905 N N . ASP A 1 116 ? -0.684 14.021 5.949 1.00 93.25 116 ASP A N 1
ATOM 906 C CA . ASP A 1 116 ? -1.605 14.776 6.803 1.00 93.25 116 ASP A CA 1
ATOM 907 C C . ASP A 1 116 ? -2.720 13.897 7.372 1.00 93.25 116 ASP A C 1
ATOM 909 O O . ASP A 1 116 ? -3.113 14.049 8.531 1.00 93.25 116 ASP A O 1
ATOM 913 N N . MET A 1 117 ? -3.197 12.928 6.586 1.00 95.56 117 MET A N 1
ATOM 914 C CA . MET A 1 117 ? -4.191 11.962 7.040 1.00 95.56 117 MET A CA 1
ATOM 915 C C . MET A 1 117 ? -3.625 11.073 8.152 1.00 95.56 117 MET A C 1
ATOM 917 O O . MET A 1 117 ? -4.281 10.897 9.176 1.00 95.56 117 MET A O 1
ATOM 921 N N . ILE A 1 118 ? -2.402 10.560 7.992 1.00 97.38 118 ILE A N 1
ATOM 922 C CA . ILE A 1 118 ? -1.716 9.748 9.003 1.00 97.38 118 ILE A CA 1
ATOM 923 C C . ILE A 1 118 ? -1.541 10.568 10.283 1.00 97.38 118 ILE A C 1
ATOM 925 O O . ILE A 1 118 ? -1.985 10.133 11.345 1.00 97.38 118 ILE A O 1
ATOM 929 N N . ILE A 1 119 ? -0.984 11.780 10.194 1.00 95.62 119 ILE A N 1
ATOM 930 C CA . ILE A 1 119 ? -0.794 12.674 11.345 1.00 95.62 119 ILE A CA 1
ATOM 931 C C . ILE A 1 119 ? -2.121 12.958 12.055 1.00 95.62 119 ILE A C 1
ATOM 933 O O . ILE A 1 119 ? -2.190 12.929 13.287 1.00 95.62 119 ILE A O 1
ATOM 937 N N . GLN A 1 120 ? -3.190 13.206 11.302 1.00 96.81 120 GLN A N 1
ATOM 938 C CA . GLN A 1 120 ? -4.499 13.474 11.880 1.00 96.81 120 GLN A CA 1
ATOM 939 C C . GLN A 1 120 ? -5.102 12.239 12.565 1.00 96.81 120 GLN A C 1
ATOM 941 O O . GLN A 1 120 ? -5.666 12.356 13.653 1.00 96.81 120 GLN A O 1
ATOM 946 N N . MET A 1 121 ? -4.936 11.048 11.990 1.00 97.62 121 MET A N 1
ATOM 947 C CA . MET A 1 121 ? -5.378 9.800 12.612 1.00 97.62 121 MET A CA 1
ATOM 948 C C . MET A 1 121 ? -4.604 9.493 13.896 1.00 97.62 121 MET A C 1
ATOM 950 O O . MET A 1 121 ? -5.207 9.108 14.898 1.00 97.62 121 MET A O 1
ATOM 954 N N . LEU A 1 122 ? -3.292 9.731 13.922 1.00 97.25 122 LEU A N 1
ATOM 955 C CA . LEU A 1 122 ? -2.501 9.591 15.148 1.00 97.25 122 LEU A CA 1
ATOM 956 C C . LEU A 1 122 ? -3.032 10.512 16.261 1.00 97.25 122 LEU A C 1
ATOM 958 O O . LEU A 1 122 ? -3.194 10.069 17.396 1.00 97.25 122 LEU A O 1
ATOM 962 N N . LYS A 1 123 ? -3.422 11.755 15.937 1.00 96.38 123 LYS A N 1
ATOM 963 C CA . LYS A 1 123 ? -4.069 12.674 16.899 1.00 96.38 123 LYS A CA 1
ATOM 964 C C . LYS A 1 123 ? -5.422 12.163 17.409 1.00 96.38 123 LYS A C 1
ATOM 966 O O . LYS A 1 123 ? -5.785 12.45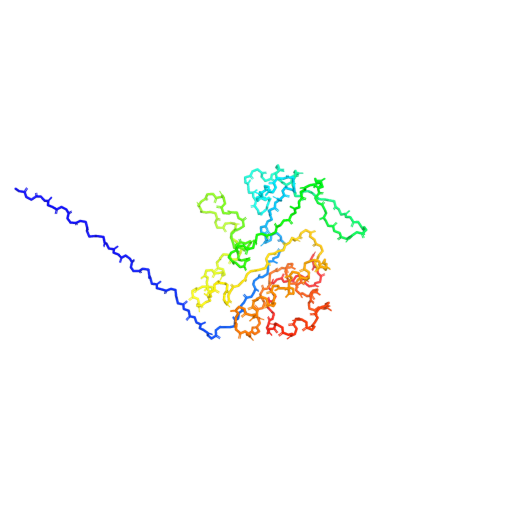3 18.546 1.00 96.38 123 LYS A O 1
ATOM 971 N N . TRP A 1 124 ? -6.164 11.399 16.606 1.00 97.06 124 TRP A N 1
ATOM 972 C CA . TRP A 1 124 ? -7.415 10.749 17.025 1.00 97.06 124 TRP A CA 1
ATOM 973 C C . TRP A 1 124 ? -7.209 9.488 17.878 1.00 97.06 124 TRP A C 1
ATOM 975 O O . TRP A 1 124 ? -8.184 8.928 18.381 1.00 97.06 124 TRP A O 1
ATOM 985 N N . GLY A 1 125 ? -5.964 9.050 18.070 1.00 97.50 125 GLY A N 1
ATOM 986 C CA . GLY A 1 125 ? -5.614 7.927 18.935 1.00 97.50 125 GLY A CA 1
ATOM 987 C C . GLY A 1 125 ? -5.352 6.606 18.215 1.00 97.50 125 GLY A C 1
ATOM 988 O O . GLY A 1 125 ? -5.321 5.558 18.869 1.00 97.50 125 GLY A O 1
ATOM 989 N N . TYR A 1 126 ? -5.172 6.638 16.891 1.00 98.00 126 TYR A N 1
ATOM 990 C CA . TYR A 1 126 ? -4.672 5.496 16.129 1.00 98.00 126 TYR A CA 1
ATOM 991 C C . TYR A 1 126 ? -3.192 5.218 16.438 1.00 98.00 126 TYR A C 1
ATOM 993 O O . TYR A 1 126 ? -2.436 6.116 16.796 1.00 98.00 126 TYR A O 1
ATOM 1001 N N . GLN A 1 127 ? -2.765 3.966 16.268 1.00 97.44 127 GLN A N 1
ATOM 1002 C CA . GLN A 1 127 ? -1.394 3.516 16.508 1.00 97.44 127 GLN A CA 1
ATOM 1003 C C . GLN A 1 127 ? -0.865 2.746 15.300 1.00 97.44 127 GLN A C 1
ATOM 1005 O O . GLN A 1 127 ? -1.467 1.752 14.878 1.00 97.44 127 GLN A O 1
ATOM 1010 N N . GLU A 1 128 ? 0.292 3.157 14.785 1.00 97.38 128 GLU A N 1
ATOM 1011 C CA . GLU A 1 128 ? 0.979 2.434 13.714 1.00 97.38 128 GLU A CA 1
ATOM 1012 C C . GLU A 1 128 ? 1.255 0.984 14.125 1.00 97.38 128 GLU A C 1
ATOM 1014 O O . GLU A 1 128 ? 1.716 0.713 15.235 1.00 97.38 128 GLU A O 1
ATOM 1019 N N . GLY A 1 129 ? 0.949 0.035 13.241 1.00 96.31 129 GLY A N 1
ATOM 1020 C CA . GLY A 1 129 ? 1.195 -1.387 13.497 1.00 96.31 129 GLY A CA 1
ATOM 1021 C C . GLY A 1 129 ? 0.222 -2.061 14.465 1.00 96.31 129 GLY A C 1
ATOM 1022 O O . GLY A 1 129 ? 0.357 -3.257 14.706 1.00 96.31 129 GLY A O 1
ATOM 1023 N N . LYS A 1 130 ? -0.765 -1.330 15.000 1.00 96.31 130 LYS A N 1
ATOM 1024 C CA . LYS A 1 130 ? -1.844 -1.892 15.832 1.00 96.31 130 LYS A CA 1
ATOM 1025 C C . LYS A 1 130 ? -3.229 -1.565 15.296 1.00 96.31 130 LYS A C 1
ATOM 1027 O O . LYS A 1 130 ? -4.061 -2.454 15.169 1.00 96.31 130 LYS A O 1
ATOM 1032 N N . THR A 1 131 ? -3.477 -0.297 14.978 1.00 97.75 131 THR A N 1
ATOM 1033 C CA . THR A 1 131 ? -4.765 0.170 14.443 1.00 97.75 131 THR A CA 1
ATOM 1034 C C . THR A 1 131 ? -4.624 1.012 13.180 1.00 97.75 131 THR A C 1
ATOM 1036 O O . THR A 1 131 ? -5.633 1.307 12.556 1.00 97.75 131 THR A O 1
ATOM 1039 N N . LEU A 1 132 ? -3.410 1.372 12.757 1.00 98.62 132 LEU A N 1
ATOM 1040 C CA . LEU A 1 132 ? -3.158 2.096 11.512 1.00 98.62 132 LEU A CA 1
ATOM 1041 C C . LEU A 1 132 ? -2.043 1.433 10.707 1.00 98.62 132 LEU A C 1
ATOM 1043 O O . LEU A 1 132 ? -0.956 1.156 11.223 1.00 98.62 132 LEU A O 1
ATOM 1047 N N . PHE A 1 133 ? -2.329 1.179 9.434 1.00 98.75 133 PHE A N 1
ATOM 1048 C CA . PHE A 1 133 ? -1.470 0.425 8.533 1.00 98.75 133 PHE A CA 1
ATOM 1049 C C . PHE A 1 133 ? -1.537 0.999 7.117 1.00 98.75 133 PHE A C 1
ATOM 1051 O O . PHE A 1 133 ? -2.549 1.573 6.716 1.00 98.75 133 PHE A O 1
ATOM 1058 N N . GLY A 1 134 ? -0.475 0.792 6.340 1.00 98.56 134 GLY A N 1
ATOM 1059 C CA . GLY A 1 134 ? -0.433 1.141 4.922 1.00 98.56 134 GLY A CA 1
ATOM 1060 C C . GLY A 1 134 ? -0.245 -0.087 4.039 1.00 98.56 134 GLY A C 1
ATOM 1061 O O . GLY A 1 134 ? 0.319 -1.102 4.461 1.00 98.56 134 GLY A O 1
ATOM 1062 N N . PHE A 1 135 ? -0.714 0.007 2.800 1.00 98.62 135 PHE A N 1
ATOM 1063 C CA . PHE A 1 135 ? -0.474 -0.983 1.760 1.00 98.62 135 PHE A CA 1
ATOM 1064 C C . PHE A 1 135 ? -0.117 -0.293 0.446 1.00 98.62 135 PHE A C 1
ATOM 1066 O O . PHE A 1 135 ? -0.977 -0.026 -0.389 1.00 98.62 135 PHE A O 1
ATOM 1073 N N . GLY A 1 136 ? 1.170 -0.001 0.268 1.00 97.62 136 GLY A N 1
ATOM 1074 C CA . GLY A 1 136 ? 1.695 0.378 -1.037 1.00 97.62 136 GLY A CA 1
ATOM 1075 C C . GLY A 1 136 ? 1.809 -0.829 -1.975 1.00 97.62 136 GLY A C 1
ATOM 1076 O O . GLY A 1 136 ? 2.036 -1.963 -1.540 1.00 97.62 136 GLY A O 1
ATOM 1077 N N . PHE A 1 137 ? 1.700 -0.582 -3.276 1.00 97.50 137 PHE A N 1
ATOM 1078 C CA . PHE A 1 137 ? 1.806 -1.604 -4.319 1.00 97.50 137 PHE A CA 1
ATOM 1079 C C . PHE A 1 137 ? 2.528 -1.055 -5.556 1.00 97.50 137 PHE A C 1
ATOM 1081 O O . PHE A 1 137 ? 2.625 0.158 -5.749 1.00 97.50 137 PHE A O 1
ATOM 1088 N N . ASP A 1 138 ? 3.049 -1.953 -6.397 1.00 96.62 138 ASP A N 1
ATOM 1089 C CA . ASP A 1 138 ? 3.638 -1.562 -7.680 1.00 96.62 138 ASP A CA 1
ATOM 1090 C C . ASP A 1 138 ? 2.516 -1.175 -8.647 1.00 96.62 138 ASP A C 1
ATOM 1092 O O . ASP A 1 138 ? 1.930 -2.012 -9.333 1.00 96.62 138 ASP A O 1
ATOM 1096 N N . PHE A 1 139 ? 2.209 0.119 -8.684 1.00 95.12 139 PHE A N 1
ATOM 1097 C CA . PHE A 1 139 ? 1.131 0.694 -9.485 1.00 95.12 139 PHE A CA 1
ATOM 1098 C C . PHE A 1 139 ? 1.341 0.568 -11.005 1.00 95.12 139 PHE A C 1
ATOM 1100 O O . PHE A 1 139 ? 0.464 0.962 -11.769 1.00 95.12 139 PHE A O 1
ATOM 1107 N N . ARG A 1 140 ? 2.489 0.048 -11.459 1.00 94.69 140 ARG A N 1
ATOM 1108 C CA . ARG A 1 140 ? 2.759 -0.258 -12.875 1.00 94.69 140 ARG A CA 1
ATOM 1109 C C . ARG A 1 140 ? 2.208 -1.626 -13.289 1.00 94.69 140 ARG A C 1
ATOM 1111 O O . ARG A 1 140 ? 2.165 -1.933 -14.481 1.00 94.69 140 ARG A O 1
ATOM 1118 N N . GLN A 1 141 ? 1.850 -2.465 -12.318 1.00 96.12 141 GLN A N 1
ATOM 1119 C CA . GLN A 1 141 ? 1.265 -3.780 -12.556 1.00 96.12 141 GLN A CA 1
ATOM 1120 C C . GLN A 1 141 ? -0.248 -3.691 -12.753 1.00 96.12 141 GLN A C 1
ATOM 1122 O O . GLN A 1 141 ? -0.910 -2.738 -12.343 1.00 96.12 141 GLN A O 1
ATOM 1127 N N . SER A 1 142 ? -0.813 -4.743 -13.345 1.00 95.06 142 SER A N 1
ATOM 1128 C CA . SER A 1 142 ? -2.261 -4.935 -13.370 1.00 95.06 142 SER A CA 1
ATOM 1129 C C . SER A 1 142 ? -2.834 -4.983 -11.950 1.00 95.06 142 SER A C 1
ATOM 1131 O O . SER A 1 142 ? -2.336 -5.715 -11.095 1.00 95.06 142 SER A O 1
ATOM 1133 N N . ASN A 1 143 ? -3.967 -4.311 -11.731 1.00 94.69 143 ASN A N 1
ATOM 1134 C CA . ASN A 1 143 ? -4.741 -4.397 -10.484 1.00 94.69 143 ASN A CA 1
ATOM 1135 C C . ASN A 1 143 ? -5.316 -5.802 -10.209 1.00 94.69 143 ASN A C 1
ATOM 1137 O O . ASN A 1 143 ? -5.950 -6.007 -9.183 1.00 94.69 143 ASN A O 1
ATOM 1141 N N . ARG A 1 144 ? -5.143 -6.757 -11.130 1.00 94.75 144 ARG A N 1
ATOM 1142 C CA . ARG A 1 144 ? -5.547 -8.165 -10.989 1.00 94.75 144 ARG A CA 1
ATOM 1143 C C . ARG A 1 144 ? -4.350 -9.116 -10.936 1.00 94.75 144 ARG A C 1
ATOM 1145 O O . ARG A 1 144 ? -4.539 -10.323 -11.037 1.00 94.75 144 ARG A O 1
ATOM 1152 N N . LEU A 1 145 ? -3.127 -8.587 -10.857 1.00 96.38 145 LEU A N 1
ATOM 1153 C CA . LEU A 1 145 ? -1.928 -9.411 -10.787 1.00 96.38 145 LEU A CA 1
ATOM 1154 C C . LEU A 1 145 ? -1.967 -10.265 -9.512 1.00 96.38 145 LEU A C 1
ATOM 1156 O O . LEU A 1 145 ? -2.095 -9.714 -8.415 1.00 96.38 145 LEU A O 1
ATOM 1160 N N . GLN A 1 146 ? -1.842 -11.586 -9.667 1.00 96.06 146 GLN A N 1
ATOM 1161 C CA . GLN A 1 146 ? -2.018 -12.552 -8.580 1.00 96.06 146 GLN A CA 1
ATOM 1162 C C . GLN A 1 146 ? -1.107 -12.247 -7.388 1.00 96.06 146 GLN A C 1
ATOM 1164 O O . GLN A 1 146 ? -1.582 -12.180 -6.262 1.00 96.06 146 GLN A O 1
ATOM 1169 N N . GLU A 1 147 ? 0.164 -11.918 -7.627 1.00 96.00 147 GLU A N 1
ATOM 1170 C CA . GLU A 1 147 ? 1.111 -11.594 -6.556 1.00 96.00 147 GLU A CA 1
ATOM 1171 C C . GLU A 1 147 ? 0.687 -10.364 -5.740 1.00 96.00 147 GLU A C 1
ATOM 1173 O O . GLU A 1 147 ? 0.982 -10.263 -4.549 1.00 96.00 147 GLU A O 1
ATOM 1178 N N . THR A 1 148 ? -0.013 -9.411 -6.362 1.00 96.69 148 THR A N 1
ATOM 1179 C CA . THR A 1 148 ? -0.532 -8.238 -5.644 1.00 96.69 148 THR A CA 1
ATOM 1180 C C . THR A 1 148 ? -1.763 -8.605 -4.821 1.00 96.69 148 THR A C 1
ATOM 1182 O O . THR A 1 148 ? -1.894 -8.134 -3.690 1.00 96.69 148 THR A O 1
ATOM 1185 N N . MET A 1 149 ? -2.634 -9.468 -5.353 1.00 97.94 149 MET A N 1
ATOM 1186 C CA . MET A 1 149 ? -3.785 -9.996 -4.616 1.00 97.94 149 MET A CA 1
ATOM 1187 C C . MET A 1 149 ? -3.327 -10.808 -3.399 1.00 97.94 149 MET A C 1
ATOM 1189 O O . MET A 1 149 ? -3.776 -10.539 -2.289 1.00 97.94 149 MET A O 1
ATOM 1193 N N . ASP A 1 150 ? -2.362 -11.714 -3.571 1.00 98.19 150 ASP A N 1
ATOM 1194 C CA . ASP A 1 150 ? -1.822 -12.548 -2.491 1.00 98.19 150 ASP A CA 1
ATOM 1195 C C . ASP A 1 150 ? -1.192 -11.692 -1.383 1.00 98.19 150 ASP A C 1
ATOM 1197 O O . ASP A 1 150 ? -1.426 -11.910 -0.192 1.00 98.19 150 ASP A O 1
ATOM 1201 N N . ARG A 1 151 ? -0.445 -10.645 -1.762 1.00 98.19 151 ARG A N 1
ATOM 1202 C CA . ARG A 1 151 ? 0.105 -9.674 -0.805 1.00 98.19 151 ARG A CA 1
ATOM 1203 C C . ARG A 1 151 ? -0.983 -8.910 -0.056 1.00 98.19 151 ARG A C 1
ATOM 1205 O O . ARG A 1 151 ? -0.812 -8.656 1.136 1.00 98.19 151 ARG A O 1
ATOM 1212 N N . LEU A 1 152 ? -2.074 -8.526 -0.722 1.00 98.69 152 LEU A N 1
ATOM 1213 C CA . LEU A 1 152 ? -3.195 -7.852 -0.066 1.00 98.69 152 LEU A CA 1
ATOM 1214 C C . LEU A 1 152 ? -3.911 -8.800 0.905 1.00 98.69 152 LEU A C 1
ATOM 1216 O O . LEU A 1 152 ? -4.168 -8.404 2.039 1.00 98.69 152 LEU A O 1
ATOM 1220 N N . ALA A 1 153 ? -4.142 -10.058 0.520 1.00 98.75 153 ALA A N 1
ATOM 1221 C CA . ALA A 1 153 ? -4.707 -11.078 1.404 1.00 98.75 153 ALA A CA 1
ATOM 1222 C C . ALA A 1 153 ? -3.853 -11.269 2.669 1.00 98.75 153 ALA A C 1
ATOM 1224 O O . ALA A 1 153 ? -4.366 -11.155 3.785 1.00 98.75 153 ALA A O 1
ATOM 1225 N N . ALA A 1 154 ? -2.540 -11.456 2.501 1.00 98.62 154 ALA A N 1
ATOM 1226 C CA . ALA A 1 154 ? -1.602 -11.588 3.615 1.00 98.62 154 ALA A CA 1
ATOM 1227 C C . ALA A 1 154 ? -1.569 -10.328 4.496 1.00 98.62 154 ALA A C 1
ATOM 1229 O O . ALA A 1 154 ? -1.496 -10.412 5.725 1.00 98.62 154 ALA A O 1
ATOM 1230 N N . LYS A 1 155 ? -1.665 -9.137 3.889 1.00 98.75 155 LYS A N 1
ATOM 1231 C CA . LYS A 1 155 ? -1.721 -7.881 4.638 1.00 98.75 155 LYS A CA 1
ATOM 1232 C C . LYS A 1 155 ? -2.984 -7.798 5.491 1.00 98.75 155 LYS A C 1
ATOM 1234 O O . LYS A 1 155 ? -2.859 -7.461 6.667 1.00 98.75 155 LYS A O 1
ATOM 1239 N N . LEU A 1 156 ? -4.155 -8.117 4.937 1.00 98.88 156 LEU A N 1
ATOM 1240 C CA . LEU A 1 156 ? -5.427 -8.111 5.667 1.00 98.88 156 LEU A CA 1
ATOM 1241 C C . LEU A 1 156 ? -5.383 -9.062 6.865 1.00 98.88 156 LEU A C 1
ATOM 1243 O O . LEU A 1 156 ? -5.731 -8.659 7.971 1.00 98.88 156 LEU A O 1
ATOM 1247 N N . GLU A 1 157 ? -4.865 -10.275 6.682 1.00 98.75 157 GLU A N 1
ATOM 1248 C CA . GLU A 1 157 ? -4.669 -11.212 7.789 1.00 98.75 157 GLU A CA 1
ATOM 1249 C C . GLU A 1 157 ? -3.718 -10.654 8.861 1.00 98.75 157 GLU A C 1
ATOM 1251 O O . GLU A 1 157 ? -4.037 -10.686 10.051 1.00 98.75 157 GLU A O 1
ATOM 1256 N N . SER A 1 158 ? -2.578 -10.077 8.460 1.00 98.50 158 SER A N 1
ATOM 1257 C CA . SER A 1 158 ? -1.624 -9.493 9.414 1.00 98.50 158 SER A CA 1
ATOM 1258 C C . SER A 1 158 ? -2.242 -8.361 10.240 1.00 98.50 158 SER A C 1
ATOM 1260 O O . SER A 1 158 ? -2.010 -8.275 11.445 1.00 98.50 158 SER A O 1
ATOM 1262 N N . VAL A 1 159 ? -3.062 -7.517 9.605 1.00 98.62 159 VAL A N 1
ATOM 1263 C CA . VAL A 1 159 ? -3.721 -6.375 10.245 1.00 98.62 159 VAL A CA 1
ATOM 1264 C C . VAL A 1 159 ? -4.782 -6.875 11.215 1.00 98.62 159 VAL A C 1
ATOM 1266 O O . VAL A 1 159 ? -4.825 -6.426 12.357 1.00 98.62 159 VAL A O 1
ATOM 1269 N N . TYR A 1 160 ? -5.597 -7.838 10.784 1.00 98.50 160 TYR A N 1
ATOM 1270 C CA . TYR A 1 160 ? -6.627 -8.458 11.610 1.00 98.50 160 TYR A CA 1
ATOM 1271 C C . TYR A 1 160 ? -6.030 -9.051 12.893 1.00 98.50 160 TYR A C 1
ATOM 1273 O O . TYR A 1 160 ? -6.517 -8.783 13.993 1.00 98.50 160 TYR A O 1
ATOM 1281 N N . ASN A 1 161 ? -4.926 -9.791 12.767 1.00 98.19 161 ASN A N 1
ATOM 1282 C CA . ASN A 1 161 ? -4.233 -10.394 13.904 1.00 98.19 161 ASN A CA 1
ATOM 1283 C C . ASN A 1 161 ? -3.597 -9.335 14.820 1.00 98.19 161 ASN A C 1
ATOM 1285 O O . ASN A 1 161 ? -3.778 -9.386 16.037 1.00 98.19 161 ASN A O 1
ATOM 1289 N N . ALA A 1 162 ? -2.908 -8.339 14.253 1.00 96.75 162 ALA A N 1
ATOM 1290 C CA . ALA A 1 162 ? -2.294 -7.249 15.017 1.00 96.75 162 ALA A CA 1
ATOM 1291 C C . ALA A 1 162 ? -3.326 -6.390 15.773 1.00 96.75 162 ALA A C 1
ATOM 1293 O O . ALA A 1 162 ? -3.029 -5.861 16.846 1.00 96.75 162 ALA A O 1
ATOM 1294 N N . ALA A 1 163 ? -4.547 -6.292 15.244 1.00 96.00 163 ALA A N 1
ATOM 1295 C CA . ALA A 1 163 ? -5.661 -5.562 15.837 1.00 96.00 163 ALA A CA 1
ATOM 1296 C C . ALA A 1 163 ? -6.519 -6.401 16.803 1.00 96.00 163 ALA A C 1
ATOM 1298 O O . ALA A 1 163 ? -7.612 -5.976 17.184 1.00 96.00 163 ALA A O 1
ATOM 1299 N N . GLY A 1 164 ? -6.059 -7.597 17.192 1.00 95.75 164 GLY A N 1
ATOM 1300 C CA . GLY A 1 164 ? -6.763 -8.456 18.146 1.00 95.75 164 GLY A CA 1
ATOM 1301 C C . GLY A 1 164 ? -8.062 -9.052 17.599 1.00 95.75 164 GLY A C 1
ATOM 1302 O O . GLY A 1 164 ? -9.016 -9.239 18.350 1.00 95.75 164 GLY A O 1
ATOM 1303 N N . GLY A 1 165 ? -8.124 -9.317 16.293 1.00 97.06 165 GLY A N 1
ATOM 1304 C CA . GLY A 1 165 ? -9.273 -9.942 15.639 1.00 97.06 165 GLY A CA 1
ATOM 1305 C C . GLY A 1 165 ? -10.415 -8.985 15.284 1.00 97.06 165 GLY A C 1
ATOM 1306 O O . GLY A 1 165 ? -11.531 -9.426 14.993 1.00 97.06 165 GLY A O 1
ATOM 1307 N N . LYS A 1 166 ? -10.168 -7.670 15.299 1.00 97.75 166 LYS A N 1
ATOM 1308 C CA . LYS A 1 166 ? -11.126 -6.681 14.792 1.00 97.75 166 LYS A CA 1
ATOM 1309 C C . LYS A 1 166 ? -11.092 -6.630 13.262 1.00 97.75 166 LYS A C 1
ATOM 1311 O O . LYS A 1 166 ? -10.019 -6.611 12.661 1.00 97.7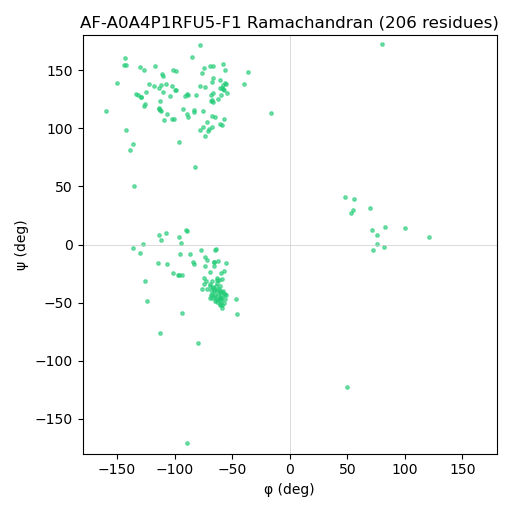5 166 LYS A O 1
ATOM 1316 N N . LYS A 1 167 ? -12.272 -6.570 12.637 1.00 98.50 167 LYS A N 1
ATOM 1317 C CA . LYS A 1 167 ? -12.398 -6.344 11.189 1.00 98.50 167 LYS A CA 1
ATOM 1318 C C . LYS A 1 167 ? -11.930 -4.936 10.802 1.00 98.50 167 LYS A C 1
ATOM 1320 O O . LYS A 1 167 ? -11.984 -4.019 11.613 1.00 98.50 167 LYS A O 1
ATOM 1325 N N . ILE A 1 168 ? -11.490 -4.794 9.557 1.00 98.75 168 ILE A N 1
ATOM 1326 C CA . ILE A 1 168 ? -10.681 -3.677 9.063 1.00 98.75 168 ILE A CA 1
ATOM 1327 C C . ILE A 1 168 ? -11.527 -2.689 8.271 1.00 98.75 168 ILE A C 1
ATOM 1329 O O . ILE A 1 168 ? -12.291 -3.093 7.395 1.00 98.75 168 ILE A O 1
ATOM 1333 N N . ASP A 1 169 ? -11.323 -1.401 8.516 1.00 98.81 169 ASP A N 1
ATOM 1334 C CA . ASP A 1 169 ? -11.793 -0.331 7.646 1.00 98.81 169 ASP A CA 1
ATOM 1335 C C . ASP A 1 169 ? -10.721 -0.028 6.590 1.00 98.81 169 ASP A C 1
ATOM 1337 O O . ASP A 1 169 ? -9.624 0.447 6.892 1.00 98.81 169 ASP A O 1
ATOM 1341 N N . ILE A 1 170 ? -11.009 -0.324 5.324 1.00 98.81 170 ILE A N 1
ATOM 1342 C CA . ILE A 1 170 ? -10.089 -0.017 4.224 1.00 98.81 170 ILE A CA 1
ATOM 1343 C C . ILE A 1 170 ? -10.420 1.364 3.671 1.00 98.81 170 ILE A C 1
ATOM 1345 O O . ILE A 1 170 ? -11.551 1.611 3.251 1.00 98.81 170 ILE A O 1
ATOM 1349 N N . ILE A 1 171 ? -9.418 2.236 3.582 1.00 98.81 171 ILE A N 1
ATOM 1350 C CA . ILE A 1 171 ? -9.541 3.530 2.913 1.00 98.81 171 ILE A CA 1
ATOM 1351 C C . ILE A 1 171 ? -8.647 3.523 1.681 1.00 98.81 171 ILE A C 1
ATOM 1353 O O . ILE A 1 171 ? -7.427 3.402 1.769 1.00 98.81 171 ILE A O 1
ATOM 1357 N N . THR A 1 172 ? -9.269 3.658 0.516 1.00 98.62 172 THR A N 1
ATOM 1358 C CA . THR A 1 172 ? -8.572 3.678 -0.774 1.00 98.62 172 THR A CA 1
ATOM 1359 C C . THR A 1 172 ? -8.638 5.056 -1.407 1.00 98.62 172 THR A C 1
ATOM 1361 O O . THR A 1 172 ? -9.672 5.717 -1.312 1.00 98.62 172 THR A O 1
ATOM 1364 N N . HIS A 1 173 ? -7.597 5.441 -2.142 1.00 98.00 173 HIS A N 1
ATOM 1365 C CA . HIS A 1 173 ? -7.626 6.612 -3.015 1.00 98.00 173 HIS A CA 1
ATOM 1366 C C . HIS A 1 173 ? -7.419 6.229 -4.488 1.00 98.00 173 HIS A C 1
ATOM 1368 O O . HIS A 1 173 ? -6.537 5.438 -4.822 1.00 98.00 173 HIS A O 1
ATOM 1374 N N . SER A 1 174 ? -8.209 6.826 -5.388 1.00 96.75 174 SER A N 1
ATOM 1375 C CA . SER A 1 174 ? -8.052 6.726 -6.844 1.00 96.75 174 SER A CA 1
ATOM 1376 C C . SER A 1 174 ? -7.914 5.264 -7.313 1.00 96.75 174 SER A C 1
ATOM 1378 O O . SER A 1 174 ? -8.791 4.444 -7.030 1.00 96.75 174 SER A O 1
ATOM 1380 N N . MET A 1 175 ? -6.831 4.903 -8.010 1.00 97.00 175 MET A N 1
ATOM 1381 C CA . MET A 1 175 ? -6.600 3.543 -8.516 1.00 97.00 175 MET A CA 1
ATOM 1382 C C . MET A 1 175 ? -6.554 2.464 -7.422 1.00 97.00 175 MET A C 1
ATOM 1384 O O . MET A 1 175 ? -6.907 1.321 -7.704 1.00 97.00 175 MET A O 1
ATOM 1388 N N . GLY A 1 176 ? -6.227 2.801 -6.170 1.00 98.06 176 GLY A N 1
ATOM 1389 C CA . GLY A 1 176 ? -6.314 1.858 -5.051 1.00 98.06 176 GLY A CA 1
ATOM 1390 C C . GLY A 1 176 ? -7.727 1.315 -4.850 1.00 98.06 176 GLY A C 1
ATOM 1391 O O . GLY A 1 176 ? -7.906 0.163 -4.464 1.00 98.06 176 GLY A O 1
ATOM 1392 N N . GLY A 1 177 ? -8.750 2.103 -5.199 1.00 98.00 177 GLY A N 1
ATOM 1393 C CA . GLY A 1 177 ? -10.135 1.641 -5.189 1.00 98.00 177 GLY A CA 1
ATOM 1394 C C . GLY A 1 177 ? -10.413 0.585 -6.262 1.00 98.00 177 GLY A C 1
ATOM 1395 O O . GLY A 1 177 ? -11.209 -0.322 -6.039 1.00 98.00 177 GLY A O 1
ATOM 1396 N N . LEU A 1 178 ? -9.728 0.644 -7.409 1.00 97.69 178 LEU A N 1
ATOM 1397 C CA . LEU A 1 178 ? -9.818 -0.402 -8.433 1.00 97.69 178 LEU A CA 1
ATOM 1398 C C . LEU A 1 178 ? -9.114 -1.684 -7.998 1.00 97.69 178 LEU A C 1
ATOM 1400 O O . LEU A 1 178 ? -9.639 -2.766 -8.253 1.00 97.69 178 LEU A O 1
ATOM 1404 N N . LEU A 1 179 ? -7.969 -1.564 -7.323 1.00 98.06 179 LEU A N 1
ATOM 1405 C CA . LEU A 1 179 ? -7.258 -2.700 -6.742 1.00 98.06 179 LEU A CA 1
ATOM 1406 C C . LEU A 1 179 ? -8.144 -3.449 -5.741 1.00 98.06 179 LEU A C 1
ATOM 1408 O O . LEU A 1 179 ? -8.354 -4.652 -5.881 1.00 98.06 179 LEU A O 1
ATOM 1412 N N . VAL A 1 180 ? -8.729 -2.728 -4.780 1.00 98.38 180 VAL A N 1
ATOM 1413 C CA . VAL A 1 180 ? -9.611 -3.326 -3.767 1.00 98.38 180 VAL A CA 1
ATOM 1414 C C . VAL A 1 180 ? -10.902 -3.860 -4.384 1.00 98.38 180 VAL A C 1
ATOM 1416 O O . VAL A 1 180 ? -11.343 -4.938 -4.000 1.00 98.38 180 VAL A O 1
ATOM 1419 N N . LYS A 1 181 ? -11.468 -3.195 -5.402 1.00 97.75 181 LYS A N 1
ATOM 1420 C CA . LYS A 1 181 ? -12.605 -3.737 -6.166 1.00 97.75 181 LYS A CA 1
ATOM 1421 C C . LYS A 1 181 ? -12.263 -5.073 -6.829 1.00 97.75 181 LYS A C 1
ATOM 1423 O O . LYS A 1 181 ? -13.052 -6.007 -6.745 1.00 97.75 181 LYS A O 1
ATOM 1428 N N . CYS A 1 182 ? -11.104 -5.168 -7.487 1.00 97.38 182 CYS A N 1
ATOM 1429 C CA . CYS A 1 182 ? -10.648 -6.413 -8.108 1.00 97.38 182 CYS A CA 1
ATOM 1430 C C . CYS A 1 182 ? -10.482 -7.513 -7.059 1.00 97.38 182 CYS A C 1
ATOM 1432 O O . CYS A 1 182 ? -10.988 -8.614 -7.256 1.00 97.38 182 CYS A O 1
ATOM 1434 N N . PHE A 1 183 ? -9.840 -7.190 -5.935 1.00 98.50 183 PHE A N 1
ATOM 1435 C CA . PHE A 1 183 ? -9.651 -8.123 -4.831 1.00 98.50 183 PHE A CA 1
ATOM 1436 C C . PHE A 1 183 ? -10.985 -8.620 -4.269 1.00 98.50 183 PHE A C 1
ATOM 1438 O O . PHE A 1 183 ? -11.189 -9.821 -4.167 1.00 98.50 183 PHE A O 1
ATOM 1445 N N . MET A 1 184 ? -11.928 -7.718 -3.992 1.00 97.50 184 MET A N 1
ATOM 1446 C CA . MET A 1 184 ? -13.264 -8.064 -3.500 1.00 97.50 184 MET A CA 1
ATOM 1447 C C . MET A 1 184 ? -14.011 -9.003 -4.458 1.00 97.50 184 MET A C 1
ATOM 1449 O O . MET A 1 184 ? -14.675 -9.928 -4.007 1.00 97.50 184 MET A O 1
ATOM 1453 N N . CYS A 1 185 ? -13.905 -8.796 -5.775 1.00 96.75 185 CYS A N 1
ATOM 1454 C CA . CYS A 1 185 ? -14.566 -9.655 -6.760 1.00 96.75 185 CYS A CA 1
ATOM 1455 C C . CYS A 1 185 ? -13.892 -11.026 -6.946 1.00 96.75 185 CYS A C 1
ATOM 1457 O O . CYS A 1 185 ? -14.569 -11.971 -7.338 1.00 96.75 185 CYS A O 1
ATOM 1459 N N . LEU A 1 186 ? -12.576 -11.128 -6.735 1.00 97.38 186 LEU A N 1
ATOM 1460 C CA . LEU A 1 186 ? -11.800 -12.356 -6.963 1.00 97.38 186 LEU A CA 1
ATOM 1461 C C . LEU A 1 186 ? -11.598 -13.189 -5.686 1.00 97.38 186 LEU A C 1
ATOM 1463 O O . LEU A 1 186 ? -11.430 -14.401 -5.776 1.00 97.38 186 LEU A O 1
ATOM 1467 N N . HIS A 1 187 ? -11.627 -12.545 -4.519 1.00 97.75 187 HIS A N 1
ATOM 1468 C CA . HIS A 1 187 ? -11.339 -13.108 -3.196 1.00 97.75 187 HIS A CA 1
ATOM 1469 C C . HIS A 1 187 ? -12.384 -12.637 -2.170 1.00 97.75 187 HIS A C 1
ATOM 1471 O O . HIS A 1 187 ? -12.054 -12.087 -1.114 1.00 97.75 187 HIS A O 1
ATOM 1477 N N . SER A 1 188 ? -13.667 -12.787 -2.515 1.00 97.94 188 SER A N 1
ATOM 1478 C CA . SER A 1 188 ? -14.787 -12.283 -1.710 1.00 97.94 188 SER A CA 1
ATOM 1479 C C . SER A 1 188 ? -14.834 -12.900 -0.313 1.00 97.94 188 SER A C 1
ATOM 1481 O O . SER A 1 188 ? -15.127 -12.200 0.647 1.00 97.94 188 SER A O 1
ATOM 1483 N N . ASP A 1 189 ? -14.480 -14.177 -0.178 1.00 98.19 189 ASP A N 1
ATOM 1484 C CA . ASP A 1 189 ? -14.399 -14.895 1.096 1.00 98.19 189 ASP A CA 1
ATOM 1485 C C . ASP A 1 189 ? -13.372 -14.261 2.050 1.00 98.19 189 ASP A C 1
ATOM 1487 O O . ASP A 1 189 ? -13.665 -14.015 3.222 1.00 98.19 189 ASP A O 1
ATOM 1491 N N . ILE A 1 190 ? -12.185 -13.921 1.539 1.00 98.50 190 ILE A N 1
ATOM 1492 C CA . ILE A 1 190 ? -11.131 -13.249 2.309 1.00 98.50 190 ILE A CA 1
ATOM 1493 C C . ILE A 1 190 ? -11.558 -11.821 2.660 1.00 98.50 190 ILE A C 1
ATOM 1495 O O . ILE A 1 190 ? -11.372 -11.374 3.796 1.00 98.50 190 ILE A O 1
ATOM 1499 N N . PHE A 1 191 ? -12.144 -11.104 1.697 1.00 98.62 191 PHE A N 1
ATOM 1500 C CA . PHE A 1 191 ? -12.629 -9.743 1.907 1.00 98.62 191 PHE A CA 1
ATOM 1501 C C . PHE A 1 191 ? -13.714 -9.702 2.991 1.00 98.62 191 PHE A C 1
ATOM 1503 O O . PHE A 1 191 ? -13.573 -8.970 3.966 1.00 98.62 191 PHE A O 1
ATOM 1510 N N . GLU A 1 192 ? -14.749 -10.536 2.893 1.00 98.38 192 GLU A N 1
ATOM 1511 C CA . GLU A 1 192 ? -15.836 -10.614 3.876 1.00 98.38 192 GLU A CA 1
ATOM 1512 C C . GLU A 1 192 ? -15.349 -11.061 5.260 1.00 98.38 192 GLU A C 1
ATOM 1514 O O . GLU A 1 192 ? -15.870 -10.600 6.285 1.00 98.38 192 GLU A O 1
ATOM 1519 N N . LYS A 1 193 ? -14.331 -11.929 5.313 1.00 98.56 193 LYS A N 1
ATOM 1520 C CA . LYS A 1 193 ? -13.719 -12.373 6.569 1.00 98.56 193 LYS A CA 1
ATOM 1521 C C . LYS A 1 193 ? -13.058 -11.215 7.316 1.00 98.56 193 LYS A C 1
ATOM 1523 O O . LYS A 1 193 ? -13.311 -11.050 8.510 1.00 98.56 193 LYS A O 1
ATOM 1528 N N . TYR A 1 194 ? -12.231 -10.419 6.637 1.00 98.75 194 TYR A N 1
ATOM 1529 C CA . TYR A 1 194 ? -11.362 -9.441 7.299 1.00 98.75 194 TYR A CA 1
ATOM 1530 C C . TYR A 1 194 ? -11.863 -7.996 7.251 1.00 98.75 194 TYR A C 1
ATOM 1532 O O . TYR A 1 194 ? -11.501 -7.215 8.128 1.00 98.75 194 TYR A O 1
ATOM 1540 N N . VAL A 1 195 ? -12.688 -7.615 6.277 1.00 98.69 195 VAL A N 1
ATOM 1541 C CA . VAL A 1 195 ? -13.072 -6.216 6.035 1.00 98.69 195 VAL A CA 1
ATOM 1542 C C . VAL A 1 195 ? -14.435 -5.908 6.653 1.00 98.69 195 VAL A C 1
ATOM 1544 O O . VAL A 1 195 ? -15.390 -6.673 6.517 1.00 98.69 195 VAL A O 1
ATOM 1547 N N . LYS A 1 196 ? -14.514 -4.782 7.368 1.00 98.50 196 LYS A N 1
ATOM 1548 C CA . LYS A 1 196 ? -15.743 -4.237 7.955 1.00 98.50 196 LYS A CA 1
ATOM 1549 C C . LYS A 1 196 ? -16.384 -3.234 7.006 1.00 98.50 196 LYS A C 1
ATOM 1551 O O . LYS A 1 196 ? -17.518 -3.434 6.587 1.00 98.50 196 LYS A O 1
ATOM 1556 N N . ASN A 1 197 ? -15.642 -2.182 6.666 1.00 98.50 197 ASN A N 1
ATOM 1557 C CA . ASN A 1 197 ? -16.068 -1.141 5.744 1.00 98.50 197 ASN A CA 1
ATOM 1558 C C . ASN A 1 197 ? -14.991 -0.888 4.688 1.00 98.50 197 ASN A C 1
ATOM 1560 O O . ASN A 1 197 ? -13.794 -1.039 4.938 1.00 98.50 197 ASN A O 1
ATOM 1564 N N . TRP A 1 198 ? -15.420 -0.430 3.516 1.00 98.62 198 TRP A N 1
ATOM 1565 C CA . TRP A 1 198 ? -14.527 0.084 2.486 1.00 98.62 198 TRP A CA 1
ATOM 1566 C C . TRP A 1 198 ? -14.960 1.490 2.072 1.00 98.62 198 TRP A C 1
ATOM 1568 O O . TRP A 1 198 ? -16.079 1.707 1.611 1.00 98.62 198 TRP A O 1
ATOM 1578 N N . ILE A 1 199 ? -14.050 2.447 2.246 1.00 98.62 199 ILE A N 1
ATOM 1579 C CA . ILE A 1 199 ? -14.222 3.854 1.898 1.00 98.62 199 ILE A CA 1
ATOM 1580 C C . ILE A 1 199 ? -13.376 4.139 0.653 1.00 98.62 199 ILE A C 1
ATOM 1582 O O . ILE A 1 199 ? -12.142 4.105 0.681 1.00 98.62 199 ILE A O 1
ATOM 1586 N N . ALA A 1 200 ? -14.047 4.417 -0.464 1.00 98.06 200 ALA A N 1
ATOM 1587 C CA . ALA A 1 200 ? -13.407 4.697 -1.744 1.00 98.06 200 ALA A CA 1
ATOM 1588 C C . ALA A 1 200 ? -13.387 6.200 -2.049 1.00 98.06 200 ALA A C 1
ATOM 1590 O O . ALA A 1 200 ? -14.410 6.788 -2.393 1.00 98.06 200 ALA A O 1
ATOM 1591 N N . ILE A 1 201 ? -12.210 6.821 -1.966 1.00 97.88 201 ILE A N 1
ATOM 1592 C CA . ILE A 1 201 ? -12.013 8.244 -2.253 1.00 97.88 201 ILE A CA 1
ATOM 1593 C C . ILE A 1 201 ? -11.610 8.398 -3.720 1.00 97.88 201 ILE A C 1
ATOM 1595 O O . ILE A 1 201 ? -10.551 7.932 -4.140 1.00 97.88 201 ILE A O 1
ATOM 1599 N N . CYS A 1 202 ? -12.448 9.070 -4.512 1.00 96.06 202 CYS A N 1
ATOM 1600 C CA . CYS A 1 202 ? -12.169 9.396 -5.918 1.00 96.06 202 CYS A CA 1
ATOM 1601 C C . CYS A 1 202 ? -11.822 8.181 -6.808 1.00 96.06 202 CYS A C 1
ATOM 1603 O O . CYS A 1 202 ? -11.078 8.324 -7.781 1.00 96.06 202 CYS A O 1
ATOM 1605 N N . ALA A 1 203 ? -12.344 6.990 -6.496 1.00 96.88 203 ALA A N 1
ATOM 1606 C CA . ALA A 1 203 ? -12.065 5.773 -7.255 1.00 96.88 203 ALA A CA 1
ATOM 1607 C C . ALA A 1 203 ? -12.698 5.823 -8.665 1.00 96.88 203 ALA A C 1
ATOM 1609 O O . ALA A 1 203 ? -13.915 5.988 -8.786 1.00 96.88 203 ALA A O 1
ATOM 1610 N N . PRO A 1 204 ? -11.918 5.655 -9.749 1.00 96.06 204 PRO A N 1
ATOM 1611 C CA . PRO A 1 204 ? -12.424 5.738 -11.118 1.00 96.06 204 PRO A CA 1
ATOM 1612 C C . PRO A 1 204 ? -13.066 4.411 -11.558 1.00 96.06 204 PRO A C 1
ATOM 1614 O O . PRO A 1 204 ? -12.542 3.719 -12.425 1.00 96.06 204 PRO A O 1
ATOM 1617 N N . PHE A 1 205 ? -14.194 4.020 -10.954 1.00 94.50 205 PHE A N 1
ATOM 1618 C CA . PHE A 1 205 ? -14.798 2.686 -11.134 1.00 94.50 205 PHE A CA 1
ATOM 1619 C C . PHE A 1 205 ? -15.148 2.288 -12.574 1.00 94.50 205 PHE A C 1
ATOM 1621 O O . PHE A 1 205 ? -15.263 1.089 -12.839 1.00 94.50 205 PHE A O 1
ATOM 1628 N N . GLN A 1 206 ? -15.334 3.264 -13.463 1.00 91.00 206 GLN A N 1
ATOM 1629 C CA . GLN A 1 206 ? -15.636 3.077 -14.886 1.00 91.00 206 GLN A CA 1
ATOM 1630 C C . GLN A 1 206 ? -14.446 3.426 -15.798 1.00 91.00 206 GLN A C 1
ATOM 1632 O O . GLN A 1 206 ? -14.605 3.502 -17.010 1.00 91.00 206 GLN A O 1
ATOM 1637 N N . GLY A 1 207 ? -13.260 3.640 -15.226 1.00 76.44 207 GLY A N 1
ATOM 1638 C CA . GLY A 1 207 ? -12.174 4.334 -15.910 1.00 76.44 207 GLY A CA 1
ATOM 1639 C C . GLY A 1 207 ? -12.360 5.853 -15.873 1.00 76.44 207 GLY A C 1
ATOM 1640 O O . GLY A 1 207 ? -13.368 6.368 -15.381 1.00 76.44 207 GLY A O 1
ATOM 1641 N N . LYS A 1 208 ? -11.337 6.563 -16.336 1.00 55.47 208 LYS A N 1
ATOM 1642 C CA . LYS A 1 208 ? -11.340 7.994 -16.635 1.00 55.47 208 LYS A CA 1
ATOM 1643 C C . LYS A 1 208 ? -10.601 8.198 -17.944 1.00 55.47 208 LYS A C 1
ATOM 1645 O O . LYS A 1 208 ? -9.646 7.420 -18.170 1.00 55.47 208 LYS A O 1
#

Organism: Lupinus angustifolius (NCBI:txid3871)

Solvent-accessible surface area (backbone atoms only — not comparable to full-atom values): 11574 Å² total; per-residue (Å²): 134,89,81,86,82,80,80,81,78,79,76,76,77,79,72,76,80,58,72,46,89,85,64,65,26,36,40,40,28,41,27,68,84,37,25,25,33,28,37,31,33,70,88,79,66,52,73,42,76,48,31,52,32,82,78,62,34,69,60,37,33,67,69,59,63,41,60,46,77,39,83,92,78,65,41,63,38,42,74,46,90,53,40,47,81,43,54,56,60,50,69,47,10,32,54,15,29,20,49,39,44,80,83,58,69,93,83,62,72,88,41,52,68,39,35,68,59,52,56,51,42,38,72,70,12,44,39,77,63,39,29,31,34,26,50,46,57,71,62,81,44,59,62,76,39,61,73,59,48,54,52,50,53,54,47,48,53,52,49,23,59,52,37,75,71,40,44,26,36,37,39,20,30,27,52,23,28,51,31,51,52,41,40,42,74,77,40,42,71,62,38,63,68,38,45,70,46,78,48,66,44,77,40,54,88,85,60,131

Radius of gyration: 20.44 Å; Cα contacts (8 Å, |Δi|>4): 361; chains: 1; bounding box: 47×55×65 Å

Mean predicted aligned error: 7.23 Å

pLDDT: mean 88.25, std 15.87, range [34.88, 98.88]

InterPro domains:
  IPR003386 Lecithin:cholesterol/phospholipid:diacylglycerol acyltransferase [PF02450] (59-207)
  IPR029058 Alpha/Beta hydrolase fold [G3DSA:3.40.50.1820] (54-208)
  IPR029058 Alpha/Beta hydrolase fold [SSF53474] (20-207)

Secondary structure (DSSP, 8-state):
--------------PPPP--TTPPPEEEE--TT-S-EEEEETTT--EEEEES--TTHHHHIIIII-EEEETTTTEEEESSTTEEEE---TGGGTGGGSBS-TTS-S--GGGBSSHHHHHHHHHTT--BTTTEEE----TTS-TT-HHHHHHHHHHHHHHHHHTTTPPEEEEEETHHHHHHHHHHHH-HHHHHHHEEEEEEES--BTB-